Protein AF-0000000085119446 (afdb_homodimer)

pLDDT: mean 95.29, std 12.71, range [22.89, 98.94]

Structure (mmCIF, N/CA/C/O backbone):
data_AF-0000000085119446-model_v1
#
loop_
_entity.id
_entity.type
_entity.pdbx_description
1 polymer 'Ribose 5-phosphate isomerase'
#
loop_
_atom_site.group_PDB
_atom_site.id
_atom_site.type_symbol
_atom_site.label_atom_id
_atom_site.label_alt_id
_atom_site.label_comp_id
_atom_site.label_asym_id
_atom_site.label_entity_id
_atom_site.label_seq_id
_atom_site.pdbx_PDB_ins_code
_atom_site.Cartn_x
_atom_site.Cartn_y
_atom_site.Cartn_z
_atom_site.occupancy
_atom_site.B_iso_or_equiv
_atom_site.auth_seq_id
_atom_site.auth_comp_id
_atom_site.auth_asym_id
_atom_site.auth_atom_id
_atom_site.pdbx_PDB_model_num
ATOM 1 N N . MET A 1 1 ? 12.258 -18.719 -10.141 1 95.31 1 MET A N 1
ATOM 2 C CA . MET A 1 1 ? 11.82 -18.5 -8.766 1 95.31 1 MET A CA 1
ATOM 3 C C . MET A 1 1 ? 10.375 -18.969 -8.578 1 95.31 1 MET A C 1
ATOM 5 O O . MET A 1 1 ? 9.664 -19.219 -9.555 1 95.31 1 MET A O 1
ATOM 9 N N . LYS A 1 2 ? 9.93 -19.188 -7.332 1 98.69 2 LYS A N 1
ATOM 10 C CA . LYS A 1 2 ? 8.555 -19.594 -7.047 1 98.69 2 LYS A CA 1
ATOM 11 C C . LYS A 1 2 ? 7.738 -18.438 -6.48 1 98.69 2 LYS A C 1
ATOM 13 O O . LYS A 1 2 ? 8.211 -17.703 -5.609 1 98.69 2 LYS A O 1
ATOM 18 N N . TYR A 1 3 ? 6.527 -18.297 -7.008 1 98.88 3 TYR A N 1
ATOM 19 C CA . TYR A 1 3 ? 5.574 -17.297 -6.547 1 98.88 3 TYR A CA 1
ATOM 20 C C . TYR A 1 3 ? 4.293 -17.953 -6.047 1 98.88 3 TYR A C 1
ATOM 22 O O . TYR A 1 3 ? 3.871 -18.984 -6.57 1 98.88 3 TYR A O 1
ATOM 30 N N . PHE A 1 4 ? 3.719 -17.406 -5.059 1 98.94 4 PHE A N 1
ATOM 31 C CA . PHE A 1 4 ? 2.346 -17.688 -4.66 1 98.94 4 PHE A CA 1
ATOM 32 C C . PHE A 1 4 ? 1.418 -16.547 -5.062 1 98.94 4 PHE A C 1
ATOM 34 O O . PHE A 1 4 ? 1.711 -15.383 -4.801 1 98.94 4 PHE A O 1
ATOM 41 N N . ILE A 1 5 ? 0.289 -16.891 -5.723 1 98.94 5 ILE A N 1
ATOM 42 C CA . ILE A 1 5 ? -0.593 -15.844 -6.227 1 98.94 5 ILE A CA 1
ATOM 43 C C . ILE A 1 5 ? -1.999 -16.047 -5.664 1 98.94 5 ILE A C 1
ATOM 45 O O . ILE A 1 5 ? -2.463 -17.172 -5.516 1 98.94 5 ILE A O 1
ATOM 49 N N . GLY A 1 6 ? -2.615 -15.016 -5.234 1 98.94 6 GLY A N 1
ATOM 50 C CA . GLY A 1 6 ? -4.004 -14.977 -4.801 1 98.94 6 GLY A CA 1
ATOM 51 C C . GLY A 1 6 ? -4.719 -13.703 -5.215 1 98.94 6 GLY A C 1
ATOM 52 O O . GLY A 1 6 ? -4.082 -12.719 -5.586 1 98.94 6 GLY A O 1
ATOM 53 N N . ALA A 1 7 ? -6.047 -13.75 -5.238 1 98.88 7 ALA A N 1
ATOM 54 C CA . ALA A 1 7 ? -6.898 -12.602 -5.559 1 98.88 7 ALA A CA 1
ATOM 55 C C . ALA A 1 7 ? -8.195 -12.641 -4.758 1 98.88 7 ALA A C 1
ATOM 57 O O . ALA A 1 7 ? -8.43 -13.578 -3.988 1 98.88 7 ALA A O 1
ATOM 58 N N . ASP A 1 8 ? -8.938 -11.586 -4.824 1 98.44 8 ASP A N 1
ATOM 59 C CA . ASP A 1 8 ? -10.367 -11.719 -4.543 1 98.44 8 ASP A CA 1
ATOM 60 C C . ASP A 1 8 ? -11.172 -11.82 -5.836 1 98.44 8 ASP A C 1
ATOM 62 O O . ASP A 1 8 ? -10.602 -11.984 -6.918 1 98.44 8 ASP A O 1
ATOM 66 N N . HIS A 1 9 ? -12.477 -11.773 -5.711 1 98.12 9 HIS A N 1
ATOM 67 C CA . HIS A 1 9 ? -13.344 -11.977 -6.863 1 98.12 9 HIS A CA 1
ATOM 68 C C . HIS A 1 9 ? -13.195 -10.844 -7.871 1 98.12 9 HIS A C 1
ATOM 70 O O . HIS A 1 9 ? -13.492 -11.016 -9.055 1 98.12 9 HIS A O 1
ATOM 76 N N . ALA A 1 10 ? -12.758 -9.719 -7.422 1 97.31 10 ALA A N 1
ATOM 77 C CA . ALA A 1 10 ? -12.641 -8.547 -8.289 1 97.31 10 ALA A CA 1
ATOM 78 C C . ALA A 1 10 ? -11.305 -8.547 -9.031 1 97.31 10 ALA A C 1
ATOM 80 O O . ALA A 1 10 ? -11.047 -7.668 -9.859 1 97.31 10 ALA A O 1
ATOM 81 N N . GLY A 1 11 ? -10.43 -9.5 -8.789 1 98.12 11 GLY A N 1
ATOM 82 C CA . GLY A 1 11 ? -9.117 -9.562 -9.422 1 98.12 11 GLY A CA 1
ATOM 83 C C . GLY A 1 11 ? -8.867 -10.875 -10.141 1 98.12 11 GLY A C 1
ATOM 84 O O . GLY A 1 11 ? -7.723 -11.188 -10.477 1 98.12 11 GLY A O 1
ATOM 85 N N . ILE A 1 12 ? -9.883 -11.68 -10.328 1 97.69 12 ILE A N 1
ATOM 86 C CA . ILE A 1 12 ? -9.719 -13.07 -10.734 1 97.69 12 ILE A CA 1
ATOM 87 C C . ILE A 1 12 ? -9.242 -13.125 -12.188 1 97.69 12 ILE A C 1
ATOM 89 O O . ILE A 1 12 ? -8.469 -14.016 -12.562 1 97.69 12 ILE A O 1
ATOM 93 N N . GLU A 1 13 ? -9.672 -12.273 -13.086 1 97.12 13 GLU A N 1
ATOM 94 C CA . GLU A 1 13 ? -9.281 -12.297 -14.492 1 97.12 13 GLU A CA 1
ATOM 95 C C . GLU A 1 13 ? -7.812 -11.922 -14.656 1 97.12 13 GLU A C 1
ATOM 97 O O . GLU A 1 13 ? -7.066 -12.609 -15.359 1 97.12 13 GLU A O 1
ATOM 102 N N . ILE A 1 14 ? -7.395 -10.922 -13.984 1 98.06 14 ILE A N 1
ATOM 103 C CA . ILE A 1 14 ? -6.012 -10.469 -14.07 1 98.06 14 ILE A CA 1
ATOM 104 C C . ILE A 1 14 ? -5.098 -11.477 -13.383 1 98.06 14 ILE A C 1
ATOM 106 O O . ILE A 1 14 ? -3.949 -11.664 -13.789 1 98.06 14 ILE A O 1
ATOM 110 N N . LYS A 1 15 ? -5.66 -12.133 -12.359 1 98.69 15 LYS A N 1
ATOM 111 C CA . LYS A 1 15 ? -4.871 -13.164 -11.695 1 98.69 15 LYS A CA 1
ATOM 112 C C . LYS A 1 15 ? -4.387 -14.211 -12.695 1 98.69 15 LYS A C 1
ATOM 114 O O . LYS A 1 15 ? -3.211 -14.586 -12.688 1 98.69 15 LYS A O 1
ATOM 119 N N . ALA A 1 16 ? -5.273 -14.672 -13.516 1 98.31 16 ALA A N 1
ATOM 120 C CA . ALA A 1 16 ? -4.922 -15.664 -14.531 1 98.31 16 ALA A CA 1
ATOM 121 C C . ALA A 1 16 ? -3.893 -15.109 -15.508 1 98.31 16 ALA A C 1
ATOM 123 O O . ALA A 1 16 ? -2.928 -15.789 -15.859 1 98.31 16 ALA A O 1
ATOM 124 N N . PHE A 1 17 ? -4.152 -13.922 -15.969 1 98.75 17 PHE A N 1
ATOM 125 C CA . PHE A 1 17 ? -3.266 -13.234 -16.891 1 98.75 17 PHE A CA 1
ATOM 126 C C . PHE A 1 17 ? -1.874 -13.07 -16.297 1 98.75 17 PHE A C 1
ATOM 128 O O . PHE A 1 17 ? -0.871 -13.359 -16.953 1 98.75 17 PHE A O 1
ATOM 135 N N . VAL A 1 18 ? -1.783 -12.656 -15.031 1 98.88 18 VAL A N 1
ATOM 136 C CA . VAL A 1 18 ? -0.521 -12.414 -14.336 1 98.88 18 VAL A CA 1
ATOM 137 C C . VAL A 1 18 ? 0.213 -13.742 -14.125 1 98.88 18 VAL A C 1
ATOM 139 O O . VAL A 1 18 ? 1.43 -13.82 -14.32 1 98.88 18 VAL A O 1
ATOM 142 N N . LYS A 1 19 ? -0.505 -14.781 -13.703 1 98.81 19 LYS A N 1
ATOM 143 C CA . LYS A 1 19 ? 0.09 -16.109 -13.57 1 98.81 19 LYS A CA 1
ATOM 144 C C . LYS A 1 19 ? 0.786 -16.531 -14.859 1 98.81 19 LYS A C 1
ATOM 146 O O . LYS A 1 19 ? 1.934 -16.984 -14.836 1 98.81 19 LYS A O 1
ATOM 151 N N . ASP A 1 20 ? 0.107 -16.344 -15.945 1 98.56 20 ASP A N 1
ATOM 152 C CA . ASP A 1 20 ? 0.651 -16.719 -17.25 1 98.56 20 ASP A CA 1
ATOM 153 C C . ASP A 1 20 ? 1.919 -15.922 -17.562 1 98.56 20 ASP A C 1
ATOM 155 O O . ASP A 1 20 ? 2.887 -16.469 -18.094 1 98.56 20 ASP A O 1
ATOM 159 N N . LEU A 1 21 ? 1.9 -14.656 -17.297 1 98.62 21 LEU A N 1
ATOM 160 C CA . LEU A 1 21 ? 3.049 -13.789 -17.562 1 98.62 21 LEU A CA 1
ATOM 161 C C . LEU A 1 21 ? 4.273 -14.273 -16.797 1 98.62 21 LEU A C 1
ATOM 163 O O . LEU A 1 21 ? 5.379 -14.312 -17.328 1 98.62 21 LEU A O 1
ATOM 167 N N . PHE A 1 22 ? 4.102 -14.594 -15.461 1 98.69 22 PHE A N 1
ATOM 168 C CA . PHE A 1 22 ? 5.223 -15.062 -14.656 1 98.69 22 PHE A CA 1
ATOM 169 C C . PHE A 1 22 ? 5.738 -16.406 -15.164 1 98.69 22 PHE A C 1
ATOM 171 O O . PHE A 1 22 ? 6.949 -16.625 -15.234 1 98.69 22 PHE A O 1
ATOM 178 N N . GLU A 1 23 ? 4.84 -17.281 -15.531 1 98.75 23 GLU A N 1
ATOM 179 C CA . GLU A 1 23 ? 5.234 -18.594 -16.031 1 98.75 23 GLU A CA 1
ATOM 180 C C . GLU A 1 23 ? 5.969 -18.469 -17.375 1 98.75 23 GLU A C 1
ATOM 182 O O . GLU A 1 23 ? 6.938 -19.188 -17.625 1 98.75 23 GLU A O 1
ATOM 187 N N . GLN A 1 24 ? 5.551 -17.594 -18.203 1 98.25 24 GLN A N 1
ATOM 188 C CA . GLN A 1 24 ? 6.223 -17.328 -19.484 1 98.25 24 GLN A CA 1
ATOM 189 C C . GLN A 1 24 ? 7.645 -16.828 -19.25 1 98.25 24 GLN A C 1
ATOM 191 O O . GLN A 1 24 ? 8.508 -16.984 -20.125 1 98.25 24 GLN A O 1
ATOM 196 N N . ARG A 1 25 ? 7.848 -16.25 -18.156 1 97.62 25 ARG A N 1
ATOM 197 C CA . ARG A 1 25 ? 9.156 -15.688 -17.828 1 97.62 25 ARG A CA 1
ATOM 198 C C . ARG A 1 25 ? 10.023 -16.719 -17.109 1 97.62 25 ARG A C 1
ATOM 200 O O . ARG A 1 25 ? 11.102 -16.375 -16.625 1 97.62 25 ARG A O 1
ATOM 207 N N . GLY A 1 26 ? 9.492 -17.922 -16.922 1 98.25 26 GLY A N 1
ATOM 208 C CA . GLY A 1 26 ? 10.289 -19.016 -16.422 1 98.25 26 GLY A CA 1
ATOM 209 C C . GLY A 1 26 ? 10.102 -19.266 -14.93 1 98.25 26 GLY A C 1
ATOM 210 O O . GLY A 1 26 ? 10.867 -20.016 -14.32 1 98.25 26 GLY A O 1
ATOM 211 N N . HIS A 1 27 ? 9.094 -18.641 -14.32 1 98.75 27 HIS A N 1
ATOM 212 C CA . HIS A 1 27 ? 8.836 -18.812 -12.891 1 98.75 27 HIS A CA 1
ATOM 213 C C . HIS A 1 27 ? 7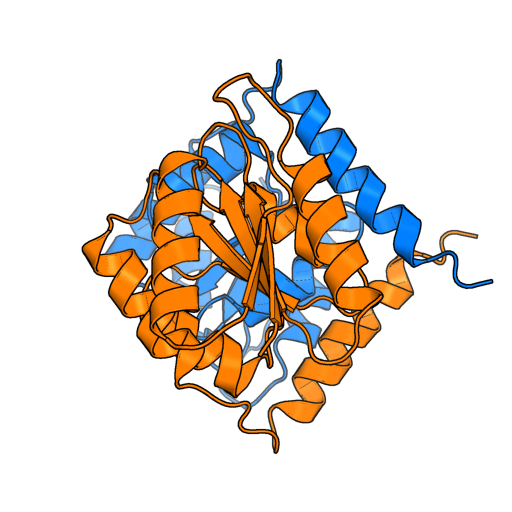.777 -19.891 -12.656 1 98.75 27 HIS A C 1
ATOM 215 O O . HIS A 1 27 ? 7.035 -20.25 -13.57 1 98.75 27 HIS A O 1
ATOM 221 N N . GLN A 1 28 ? 7.832 -20.469 -11.453 1 98.81 28 GLN A N 1
ATOM 222 C CA . GLN A 1 28 ? 6.742 -21.297 -10.961 1 98.81 28 GLN A CA 1
ATOM 223 C C . GLN A 1 28 ? 5.734 -20.484 -10.164 1 98.81 28 GLN A C 1
ATOM 225 O O . GLN A 1 28 ? 6.117 -19.656 -9.336 1 98.81 28 GLN A O 1
ATOM 230 N N . VAL A 1 29 ? 4.445 -20.719 -10.477 1 98.88 29 VAL A N 1
ATOM 231 C CA . VAL A 1 29 ? 3.418 -19.969 -9.766 1 98.88 29 VAL A CA 1
ATOM 232 C C . VAL A 1 29 ? 2.381 -20.938 -9.188 1 98.88 29 VAL A C 1
ATOM 234 O O . VAL A 1 29 ? 1.797 -21.734 -9.922 1 98.88 29 VAL A O 1
ATOM 237 N N . GLU A 1 30 ? 2.234 -20.953 -7.922 1 98.94 30 GLU A N 1
ATOM 238 C CA . GLU A 1 30 ? 1.127 -21.656 -7.273 1 98.94 30 GLU A CA 1
ATOM 239 C C . GLU A 1 30 ? -0.05 -20.719 -7.027 1 98.94 30 GLU A C 1
ATOM 241 O O . GLU A 1 30 ? 0.08 -19.719 -6.309 1 98.94 30 GLU A O 1
ATOM 246 N N . ASP A 1 31 ? -1.133 -21.047 -7.66 1 98.88 31 ASP A N 1
ATOM 247 C CA . ASP A 1 31 ? -2.357 -20.25 -7.551 1 98.88 31 ASP A CA 1
ATOM 248 C C . ASP A 1 31 ? -3.18 -20.688 -6.336 1 98.88 31 ASP A C 1
ATOM 250 O O . ASP A 1 31 ? -3.633 -21.828 -6.262 1 98.88 31 ASP A O 1
ATOM 254 N N . LEU A 1 32 ? -3.432 -19.766 -5.391 1 98.88 32 LEU A N 1
ATOM 255 C CA . LEU A 1 32 ? -4.09 -20.094 -4.133 1 98.88 32 LEU A CA 1
ATOM 256 C C . LEU A 1 32 ? -5.559 -19.688 -4.16 1 98.88 32 LEU A C 1
ATOM 258 O O . LEU A 1 32 ? -6.246 -19.75 -3.141 1 98.88 32 LEU A O 1
ATOM 262 N N . GLY A 1 33 ? -5.996 -19.203 -5.23 1 98.5 33 GLY A N 1
ATOM 263 C CA . GLY A 1 33 ? -7.41 -18.938 -5.43 1 98.5 33 GLY A CA 1
ATOM 264 C C . GLY A 1 33 ? -7.766 -17.469 -5.215 1 98.5 33 GLY A C 1
ATOM 265 O O . GLY A 1 33 ? -6.883 -16.625 -5.055 1 98.5 33 GLY A O 1
ATOM 266 N N . PRO A 1 34 ? -9.07 -17.188 -5.379 1 98.44 34 PRO A N 1
ATOM 267 C CA . PRO A 1 34 ? -10.172 -18.109 -5.621 1 98.44 34 PRO A CA 1
ATOM 268 C C . PRO A 1 34 ? -10.219 -18.609 -7.062 1 98.44 34 PRO A C 1
ATOM 270 O O . PRO A 1 34 ? -9.453 -18.141 -7.906 1 98.44 34 PRO A O 1
ATOM 273 N N . PHE A 1 35 ? -11.18 -19.641 -7.348 1 98 35 PHE A N 1
ATOM 274 C CA . PHE A 1 35 ? -11.18 -20.297 -8.656 1 98 35 PHE A CA 1
ATOM 275 C C . PHE A 1 35 ? -12.508 -20.062 -9.375 1 98 35 PHE A C 1
ATOM 277 O O . PHE A 1 35 ? -12.766 -20.688 -10.406 1 98 35 PHE A O 1
ATOM 284 N N . ASN A 1 36 ? -13.383 -19.25 -8.797 1 97.25 36 ASN A N 1
ATOM 285 C CA . ASN A 1 36 ? -14.594 -18.766 -9.43 1 97.25 36 ASN A CA 1
ATOM 286 C C . ASN A 1 36 ? -14.906 -17.328 -9.016 1 97.25 36 ASN A C 1
ATOM 288 O O . ASN A 1 36 ? -14.172 -16.734 -8.227 1 97.25 36 ASN A O 1
ATOM 292 N N . LYS A 1 37 ? -15.93 -16.75 -9.539 1 96.25 37 LYS A N 1
ATOM 293 C CA . LYS A 1 37 ? -16.172 -15.32 -9.406 1 96.25 37 LYS A CA 1
ATOM 294 C C . LYS A 1 37 ? -17.094 -15.023 -8.227 1 96.25 37 LYS A C 1
ATOM 296 O O . LYS A 1 37 ? -17.594 -13.906 -8.078 1 96.25 37 LYS A O 1
ATOM 301 N N . ASP A 1 38 ? -17.312 -16 -7.324 1 97.88 38 ASP A N 1
ATOM 302 C CA . ASP A 1 38 ? -18.125 -15.758 -6.141 1 97.88 38 ASP A CA 1
ATOM 303 C C . ASP A 1 38 ? -17.453 -14.766 -5.199 1 97.88 38 ASP A C 1
ATOM 305 O O . ASP A 1 38 ? -16.219 -14.719 -5.109 1 97.88 38 ASP A O 1
ATOM 309 N N . ARG A 1 39 ? -18.281 -14.078 -4.543 1 97.25 39 ARG A N 1
ATOM 310 C CA . ARG A 1 39 ? -17.781 -13.062 -3.617 1 97.25 39 ARG A CA 1
ATOM 311 C C . ARG A 1 39 ? -16.922 -13.695 -2.531 1 97.25 39 ARG A C 1
ATOM 313 O O . ARG A 1 39 ? -17.297 -14.711 -1.938 1 97.25 39 ARG A O 1
ATOM 320 N N . VAL A 1 40 ? -15.766 -13.148 -2.299 1 98.25 40 VAL A N 1
ATOM 321 C CA . VAL A 1 40 ? -14.867 -13.547 -1.221 1 98.25 40 VAL A CA 1
ATOM 322 C C . VAL A 1 40 ? -14.266 -12.305 -0.566 1 98.25 40 VAL A C 1
ATOM 324 O O . VAL A 1 40 ? -14.383 -11.195 -1.097 1 98.25 40 VAL A O 1
ATOM 327 N N . ASP A 1 41 ? -13.711 -12.508 0.582 1 98.19 41 ASP A N 1
ATOM 328 C CA . ASP A 1 41 ? -13.047 -11.422 1.282 1 98.19 41 ASP A CA 1
ATOM 329 C C . ASP A 1 41 ? -11.547 -11.422 1.003 1 98.19 41 ASP A C 1
ATOM 331 O O . ASP A 1 41 ? -10.859 -12.406 1.298 1 98.19 41 ASP A O 1
ATOM 335 N N . TYR A 1 42 ? -10.969 -10.312 0.489 1 98.56 42 TYR A N 1
ATOM 336 C CA . TYR A 1 42 ? -9.578 -10.25 0.056 1 98.56 42 TYR A CA 1
ATOM 337 C C . TYR A 1 42 ? -8.633 -10.531 1.218 1 98.56 42 TYR A C 1
ATOM 339 O O . TYR A 1 42 ? -7.559 -11.102 1.027 1 98.56 42 TYR A O 1
ATOM 347 N N . PRO A 1 43 ? -8.945 -10.18 2.52 1 98.69 43 PRO A N 1
ATOM 348 C CA . PRO A 1 43 ? -7.961 -10.438 3.574 1 98.69 43 PRO A CA 1
ATOM 349 C C . PRO A 1 43 ? -7.656 -11.922 3.744 1 98.69 43 PRO A C 1
ATOM 351 O O . PRO A 1 43 ? -6.543 -12.289 4.129 1 98.69 43 PRO A O 1
ATOM 354 N N . ASP A 1 44 ? -8.633 -12.812 3.439 1 98.5 44 ASP A N 1
ATOM 355 C CA . ASP A 1 44 ? -8.422 -14.25 3.559 1 98.5 44 ASP A CA 1
ATOM 356 C C . ASP A 1 44 ? -7.367 -14.742 2.57 1 98.5 44 ASP A C 1
ATOM 358 O O . ASP A 1 44 ? -6.547 -15.594 2.902 1 98.5 44 ASP A O 1
ATOM 362 N N . TYR A 1 45 ? -7.379 -14.18 1.444 1 98.81 45 TYR A N 1
ATOM 363 C CA . TYR A 1 45 ? -6.438 -14.594 0.413 1 98.81 45 TYR A CA 1
ATOM 364 C C . TYR A 1 45 ? -5.09 -13.914 0.596 1 98.81 45 TYR A C 1
ATOM 366 O O . TYR A 1 45 ? -4.043 -14.492 0.288 1 98.81 45 TYR A O 1
ATOM 374 N N . ALA A 1 46 ? -5.117 -12.656 1.046 1 98.88 46 ALA A N 1
ATOM 375 C CA . ALA A 1 46 ? -3.857 -12.047 1.467 1 98.88 46 ALA A CA 1
ATOM 376 C C . ALA A 1 46 ? -3.152 -12.914 2.508 1 98.88 46 ALA A C 1
ATOM 378 O O . ALA A 1 46 ? -1.946 -13.148 2.41 1 98.88 46 ALA A O 1
ATOM 379 N N . SER A 1 47 ? -3.916 -13.383 3.477 1 98.56 47 SER A N 1
ATOM 380 C CA . SER A 1 47 ? -3.379 -14.234 4.535 1 98.56 47 SER A CA 1
ATOM 381 C C . SER A 1 47 ? -2.791 -15.523 3.963 1 98.56 47 SER A C 1
ATOM 383 O O . SER A 1 47 ? -1.688 -15.922 4.336 1 98.56 47 SER A O 1
ATOM 385 N N . LYS A 1 48 ? -3.523 -16.156 3.064 1 98.69 48 LYS A N 1
ATOM 386 C CA . LYS A 1 48 ? -3.068 -17.406 2.445 1 98.69 48 LYS A CA 1
ATOM 387 C C . LYS A 1 48 ? -1.722 -17.203 1.755 1 98.69 48 LYS A C 1
ATOM 389 O O . LYS A 1 48 ? -0.785 -17.969 1.981 1 98.69 48 LYS A O 1
ATOM 394 N N . VAL A 1 49 ? -1.601 -16.188 0.964 1 98.88 49 VAL A N 1
ATOM 395 C CA . VAL A 1 49 ? -0.397 -15.945 0.177 1 98.88 49 VAL A CA 1
ATOM 396 C C . VAL A 1 49 ? 0.76 -15.578 1.103 1 98.88 49 VAL A C 1
ATOM 398 O O . VAL A 1 49 ? 1.864 -16.109 0.968 1 98.88 49 VAL A O 1
ATOM 401 N N . CYS A 1 50 ? 0.526 -14.672 2.049 1 98.62 50 CYS A N 1
ATOM 402 C CA . CYS A 1 50 ? 1.582 -14.195 2.938 1 98.62 50 CYS A CA 1
ATOM 403 C C . CYS A 1 50 ? 2.121 -15.336 3.797 1 98.62 50 CYS A C 1
ATOM 405 O O . CYS A 1 50 ? 3.33 -15.445 4.004 1 98.62 50 CYS A O 1
ATOM 407 N N . LYS A 1 51 ? 1.251 -16.172 4.305 1 98.44 51 LYS A N 1
ATOM 408 C CA . LYS A 1 51 ? 1.688 -17.312 5.098 1 98.44 51 LYS A CA 1
ATOM 409 C C . LYS A 1 51 ? 2.578 -18.25 4.277 1 98.44 51 LYS A C 1
ATOM 411 O O . LYS A 1 51 ? 3.611 -18.703 4.766 1 98.44 51 LYS A O 1
ATOM 416 N N . LYS A 1 52 ? 2.166 -18.516 3.041 1 98.75 52 LYS A N 1
ATOM 417 C CA . LYS A 1 52 ? 2.967 -19.375 2.172 1 98.75 52 LYS A CA 1
ATOM 418 C C . LYS A 1 52 ? 4.336 -18.766 1.903 1 98.75 52 LYS A C 1
ATOM 420 O O . LYS A 1 52 ? 5.352 -19.469 1.924 1 98.75 52 LYS A O 1
ATOM 425 N N . VAL A 1 53 ? 4.406 -17.516 1.616 1 98.62 53 VAL A N 1
ATOM 426 C CA . VAL A 1 53 ? 5.664 -16.812 1.352 1 98.62 53 VAL A CA 1
ATOM 427 C C . VAL A 1 53 ? 6.582 -16.938 2.566 1 98.62 53 VAL A C 1
ATOM 429 O O . VAL A 1 53 ? 7.77 -17.219 2.43 1 98.62 53 VAL A O 1
ATOM 432 N N . LEU A 1 54 ? 6.016 -16.688 3.766 1 97.69 54 LEU A N 1
ATOM 433 C CA . LEU A 1 54 ? 6.793 -16.688 5 1 97.69 54 LEU A CA 1
ATOM 434 C C . LEU A 1 54 ? 7.281 -18.094 5.336 1 97.69 54 LEU A C 1
ATOM 436 O O . LEU A 1 54 ? 8.359 -18.266 5.91 1 97.69 54 LEU A O 1
ATOM 440 N N . GLU A 1 55 ? 6.516 -19.125 4.965 1 98 55 GLU A N 1
ATOM 441 C CA . GLU A 1 55 ? 6.836 -20.516 5.273 1 98 55 GLU A CA 1
ATOM 442 C C . GLU A 1 55 ? 7.836 -21.078 4.273 1 98 55 GLU A C 1
ATOM 444 O O . GLU A 1 55 ? 8.43 -22.125 4.516 1 98 55 GLU A O 1
ATOM 449 N N . ASN A 1 56 ? 7.988 -20.422 3.125 1 98.31 56 ASN A N 1
ATOM 450 C CA . ASN A 1 56 ? 8.867 -20.891 2.059 1 98.31 56 ASN A CA 1
ATOM 451 C C . ASN A 1 56 ? 9.906 -19.828 1.685 1 98.31 56 ASN A C 1
ATOM 453 O O . ASN A 1 56 ? 9.672 -19.016 0.801 1 98.31 56 ASN A O 1
ATOM 457 N N . GLU A 1 57 ? 11.039 -19.938 2.297 1 96.31 57 GLU A N 1
ATOM 458 C CA . GLU A 1 57 ? 12.109 -18.969 2.1 1 96.31 57 GLU A CA 1
ATOM 459 C C . GLU A 1 57 ? 12.484 -18.844 0.625 1 96.31 57 GLU A C 1
ATOM 461 O O . GLU A 1 57 ? 12.57 -19.859 -0.08 1 96.31 57 GLU A O 1
ATOM 466 N N . GLY A 1 58 ? 12.688 -17.641 0.179 1 96.62 58 GLY A N 1
ATOM 467 C CA . GLY A 1 58 ? 13.141 -17.391 -1.181 1 96.62 58 GLY A CA 1
ATOM 468 C C . GLY A 1 58 ? 12.008 -17.281 -2.18 1 96.62 58 GLY A C 1
ATOM 469 O O . GLY A 1 58 ? 12.242 -17.094 -3.375 1 96.62 58 GLY A O 1
ATOM 470 N N . THR A 1 59 ? 10.789 -17.453 -1.716 1 98.69 59 THR A N 1
ATOM 471 C CA . THR A 1 59 ? 9.633 -17.297 -2.592 1 98.69 59 THR A CA 1
ATOM 472 C C . THR A 1 59 ? 9.039 -15.898 -2.469 1 98.69 59 THR A C 1
ATOM 474 O O . THR A 1 59 ? 9.43 -15.125 -1.591 1 98.69 59 THR A O 1
ATOM 477 N N . MET A 1 60 ? 8.141 -15.516 -3.395 1 98.81 60 MET A N 1
ATOM 478 C CA . MET A 1 60 ? 7.484 -14.211 -3.396 1 98.81 60 MET A CA 1
ATOM 479 C C . MET A 1 60 ? 5.984 -14.359 -3.621 1 98.81 60 MET A C 1
ATOM 481 O O . MET A 1 60 ? 5.504 -15.438 -3.963 1 98.81 60 MET A O 1
ATOM 485 N N . GLY A 1 61 ? 5.309 -13.328 -3.391 1 98.94 61 GLY A N 1
ATOM 486 C CA . GLY A 1 61 ? 3.857 -13.367 -3.484 1 98.94 61 GLY A CA 1
ATOM 487 C C . GLY A 1 61 ? 3.291 -12.359 -4.461 1 98.94 61 GLY A C 1
ATOM 488 O O . GLY A 1 61 ? 3.926 -11.336 -4.746 1 98.94 61 GLY A O 1
ATOM 489 N N . ILE A 1 62 ? 2.137 -12.633 -5.031 1 98.94 62 ILE A N 1
ATOM 490 C CA . ILE A 1 62 ? 1.356 -11.758 -5.906 1 98.94 62 ILE A CA 1
ATOM 491 C C . ILE A 1 62 ? -0.088 -11.695 -5.414 1 98.94 62 ILE A C 1
ATOM 493 O O . ILE A 1 62 ? -0.751 -12.727 -5.281 1 98.94 62 ILE A O 1
ATOM 497 N N . LEU A 1 63 ? -0.542 -10.547 -5.148 1 98.94 63 LEU A N 1
ATOM 498 C CA . LEU A 1 63 ? -1.896 -10.344 -4.645 1 98.94 63 LEU A CA 1
ATOM 499 C C . LEU A 1 63 ? -2.666 -9.367 -5.523 1 98.94 63 LEU A C 1
ATOM 501 O O . LEU A 1 63 ? -2.143 -8.312 -5.891 1 98.94 63 LEU A O 1
ATOM 505 N N . ILE A 1 64 ? -3.91 -9.711 -5.855 1 98.88 64 ILE A N 1
ATOM 506 C CA . ILE A 1 64 ? -4.691 -8.898 -6.781 1 98.88 64 ILE A CA 1
ATOM 507 C C . ILE A 1 64 ? -6.102 -8.703 -6.234 1 98.88 64 ILE A C 1
ATOM 509 O O . ILE A 1 64 ? -6.727 -9.648 -5.758 1 98.88 64 ILE A O 1
ATOM 513 N N . CYS A 1 65 ? -6.578 -7.574 -6.246 1 98.62 65 CYS A N 1
ATOM 514 C CA . CYS A 1 65 ? -7.984 -7.27 -6.008 1 98.62 65 CYS A CA 1
ATOM 515 C C . CYS A 1 65 ? -8.461 -6.141 -6.922 1 98.62 65 CYS A C 1
ATOM 517 O O . CYS A 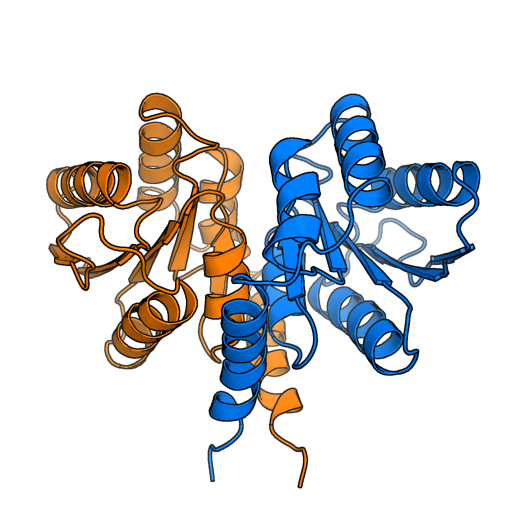1 65 ? -7.887 -5.926 -7.992 1 98.62 65 CYS A O 1
ATOM 519 N N . GLY A 1 66 ? -9.594 -5.531 -6.703 1 98 66 GLY A N 1
ATOM 520 C CA . GLY A 1 66 ? -10.109 -4.496 -7.582 1 98 66 GLY A CA 1
ATOM 521 C C . GLY A 1 66 ? -9.164 -3.316 -7.73 1 98 66 GLY A C 1
ATOM 522 O O . GLY A 1 66 ? -8.805 -2.943 -8.852 1 98 66 GLY A O 1
ATOM 523 N N . SER A 1 67 ? -8.703 -2.768 -6.613 1 98.38 67 SER A N 1
ATOM 524 C CA . SER A 1 67 ? -7.824 -1.602 -6.633 1 98.38 67 SER A CA 1
ATOM 525 C C . SER A 1 67 ? -6.414 -1.963 -6.188 1 98.38 67 SER A C 1
ATOM 527 O O . SER A 1 67 ? -5.473 -1.19 -6.395 1 98.38 67 SER A O 1
ATOM 529 N N . GLY A 1 68 ? -6.227 -3.051 -5.574 1 98.69 68 GLY A N 1
ATOM 530 C CA . GLY A 1 68 ? -4.961 -3.438 -4.965 1 98.69 68 GLY A CA 1
ATOM 531 C C . GLY A 1 68 ? -4.781 -2.883 -3.564 1 98.69 68 GLY A C 1
ATOM 532 O O . GLY A 1 68 ? -3.902 -3.328 -2.824 1 98.69 68 GLY A O 1
ATOM 533 N N . LEU A 1 69 ? -5.621 -1.937 -3.152 1 98.88 69 LEU A N 1
ATOM 534 C CA . LEU A 1 69 ? -5.496 -1.248 -1.872 1 98.88 69 LEU A CA 1
ATOM 535 C C . LEU A 1 69 ? -5.688 -2.219 -0.712 1 98.88 69 LEU A C 1
ATOM 537 O O . LEU A 1 69 ? -4.832 -2.312 0.173 1 98.88 69 LEU A O 1
ATOM 541 N N . GLY A 1 70 ? -6.828 -2.959 -0.753 1 98.75 70 GLY A N 1
ATOM 542 C CA . GLY A 1 70 ? -7.129 -3.885 0.328 1 98.75 70 GLY A CA 1
ATOM 543 C C . GLY A 1 70 ? -6.062 -4.949 0.514 1 98.75 70 GLY A C 1
ATOM 544 O O . GLY A 1 70 ? -5.66 -5.238 1.642 1 98.75 70 GLY A O 1
ATOM 545 N N . MET A 1 71 ? -5.598 -5.488 -0.561 1 98.88 71 MET A N 1
ATOM 546 C CA . MET A 1 71 ? -4.555 -6.512 -0.521 1 98.88 71 MET A CA 1
ATOM 547 C C . MET A 1 71 ? -3.273 -5.957 0.094 1 98.88 71 MET A C 1
ATOM 549 O O . MET A 1 71 ? -2.645 -6.613 0.926 1 98.88 71 MET A O 1
ATOM 553 N N . SER A 1 72 ? -2.887 -4.789 -0.333 1 98.94 72 SER A N 1
ATOM 554 C CA . SER A 1 72 ? -1.68 -4.148 0.176 1 98.94 72 SER A CA 1
ATOM 555 C C . SER A 1 72 ? -1.779 -3.895 1.677 1 98.94 72 SER A C 1
ATOM 557 O O . SER A 1 72 ? -0.844 -4.188 2.424 1 98.94 72 SER A O 1
ATOM 559 N N . MET A 1 73 ? -2.893 -3.369 2.162 1 98.75 73 MET A N 1
ATOM 560 C CA . MET A 1 73 ? -3.098 -3.109 3.584 1 98.75 73 MET A CA 1
ATOM 561 C C . MET A 1 73 ? -3.039 -4.402 4.387 1 98.75 73 MET A C 1
ATOM 563 O O . MET A 1 73 ? -2.338 -4.48 5.398 1 98.75 73 MET A O 1
ATOM 567 N N . ALA A 1 74 ? -3.752 -5.414 3.91 1 98.69 74 ALA A N 1
ATOM 568 C CA . ALA A 1 74 ? -3.832 -6.691 4.617 1 98.69 74 ALA A CA 1
ATOM 569 C C . ALA A 1 74 ? -2.469 -7.371 4.672 1 98.69 74 ALA A C 1
ATOM 571 O O . ALA A 1 74 ? -2.045 -7.84 5.734 1 98.69 74 ALA A O 1
ATOM 572 N N . ALA A 1 75 ? -1.806 -7.402 3.562 1 98.75 75 ALA A N 1
ATOM 573 C CA . ALA A 1 75 ? -0.538 -8.117 3.465 1 98.75 75 ALA A CA 1
ATOM 574 C C . ALA A 1 75 ? 0.52 -7.492 4.367 1 98.75 75 ALA A C 1
ATOM 576 O O . ALA A 1 75 ? 1.312 -8.195 4.992 1 98.75 75 ALA A O 1
ATOM 577 N N . ASN A 1 76 ? 0.545 -6.203 4.469 1 98.44 76 ASN A N 1
ATOM 578 C CA . ASN A 1 76 ? 1.604 -5.527 5.211 1 98.44 76 ASN A CA 1
ATOM 579 C C . ASN A 1 76 ? 1.38 -5.617 6.715 1 98.44 76 ASN A C 1
ATOM 581 O O . ASN A 1 76 ? 2.221 -5.18 7.5 1 98.44 76 ASN A O 1
ATOM 585 N N . LYS A 1 77 ? 0.309 -6.223 7.129 1 97.75 77 LYS A N 1
ATOM 586 C CA . LYS A 1 77 ? 0.123 -6.504 8.547 1 97.75 77 LYS A CA 1
ATOM 587 C C . LYS A 1 77 ? 1.028 -7.645 9.008 1 97.75 77 LYS A C 1
ATOM 589 O O . LYS A 1 77 ? 1.277 -7.809 10.203 1 97.75 77 LYS A O 1
ATOM 594 N N . PHE A 1 78 ? 1.49 -8.469 8.109 1 96.69 78 PHE A N 1
ATOM 595 C CA . PHE A 1 78 ? 2.297 -9.641 8.438 1 96.69 78 PHE A CA 1
ATOM 596 C C . PHE A 1 78 ? 3.758 -9.258 8.625 1 96.69 78 PHE A C 1
ATOM 598 O O . PHE A 1 78 ? 4.363 -8.641 7.742 1 96.69 78 PHE A O 1
ATOM 605 N N . ASP A 1 79 ? 4.285 -9.664 9.734 1 94.31 79 ASP A N 1
ATOM 606 C CA . ASP A 1 79 ? 5.719 -9.492 9.945 1 94.31 79 ASP A CA 1
ATOM 607 C C . ASP A 1 79 ? 6.52 -10.227 8.875 1 94.31 79 ASP A C 1
ATOM 609 O O . ASP A 1 79 ? 6.207 -11.367 8.531 1 94.31 79 ASP A O 1
ATOM 613 N N . GLY A 1 80 ? 7.516 -9.562 8.359 1 95 80 GLY A N 1
ATOM 614 C CA . GLY A 1 80 ? 8.367 -10.18 7.359 1 95 80 GLY A CA 1
ATOM 615 C C . GLY A 1 80 ? 7.891 -9.945 5.938 1 95 80 GLY A C 1
ATOM 616 O O . GLY A 1 80 ? 8.602 -10.242 4.977 1 95 80 GLY A O 1
ATOM 617 N N . ILE A 1 81 ? 6.68 -9.438 5.848 1 98 81 ILE A N 1
ATOM 618 C CA . ILE A 1 81 ? 6.129 -9.141 4.527 1 98 81 ILE A CA 1
ATOM 619 C C . ILE A 1 81 ? 6.34 -7.664 4.203 1 98 81 ILE A C 1
ATOM 621 O O . ILE A 1 81 ? 6.152 -6.797 5.059 1 98 81 ILE A O 1
ATOM 625 N N . ARG A 1 82 ? 6.777 -7.355 3.09 1 98.69 82 ARG A N 1
ATOM 626 C CA . ARG A 1 82 ? 6.805 -6.043 2.451 1 98.69 82 ARG A CA 1
ATOM 627 C C . ARG A 1 82 ? 6.055 -6.062 1.124 1 98.69 82 ARG A C 1
ATOM 629 O O . ARG A 1 82 ? 6.605 -6.465 0.098 1 98.69 82 ARG A O 1
ATOM 636 N N . ALA A 1 83 ? 4.816 -5.633 1.169 1 98.94 83 ALA A N 1
ATOM 637 C CA . ALA A 1 83 ? 3.91 -5.711 0.025 1 98.94 83 ALA A CA 1
ATOM 638 C C . ALA A 1 83 ? 3.775 -4.352 -0.66 1 98.94 83 ALA A C 1
ATOM 640 O O . ALA A 1 83 ? 3.379 -3.369 -0.031 1 98.94 83 ALA A O 1
ATOM 641 N N . ALA A 1 84 ? 4.094 -4.301 -1.918 1 98.94 84 ALA A N 1
ATOM 642 C CA . ALA A 1 84 ? 4.086 -3.059 -2.684 1 98.94 84 ALA A CA 1
ATOM 643 C C . ALA A 1 84 ? 2.889 -3.004 -3.629 1 98.94 84 ALA A C 1
ATOM 645 O O . ALA A 1 84 ? 2.725 -3.875 -4.484 1 98.94 84 ALA A O 1
ATOM 646 N N . LEU A 1 85 ? 2.064 -2.029 -3.449 1 98.94 85 LEU A N 1
ATOM 647 C CA . LEU A 1 85 ? 1.067 -1.743 -4.477 1 98.94 85 LEU A CA 1
ATOM 648 C C . LEU A 1 85 ? 1.697 -1.018 -5.66 1 98.94 85 LEU A C 1
ATOM 650 O O . LEU A 1 85 ? 2.135 0.128 -5.531 1 98.94 85 LEU A O 1
ATOM 654 N N . CYS A 1 86 ? 1.766 -1.67 -6.805 1 98.81 86 CYS A N 1
ATOM 655 C CA . CYS A 1 86 ? 2.428 -1.116 -7.98 1 98.81 86 CYS A CA 1
ATOM 656 C C . CYS A 1 86 ? 1.41 -0.713 -9.039 1 98.81 86 CYS A C 1
ATOM 658 O O . CYS A 1 86 ? 0.554 -1.514 -9.422 1 98.81 86 CYS A O 1
ATOM 660 N N . HIS A 1 87 ? 1.601 0.513 -9.492 1 97.94 87 HIS A N 1
ATOM 661 C CA . HIS A 1 87 ? 0.649 1.022 -10.469 1 97.94 87 HIS A CA 1
ATOM 662 C C . HIS A 1 87 ? 1.354 1.432 -11.758 1 97.94 87 HIS A C 1
ATOM 664 O O . HIS A 1 87 ? 0.703 1.837 -12.727 1 97.94 87 HIS A O 1
ATOM 670 N N . ASN A 1 88 ? 2.611 1.401 -11.82 1 97.81 88 ASN A N 1
ATOM 671 C CA . ASN A 1 88 ? 3.412 1.624 -13.016 1 97.81 88 ASN A CA 1
ATOM 672 C C . ASN A 1 88 ? 4.777 0.95 -12.914 1 97.81 88 ASN A C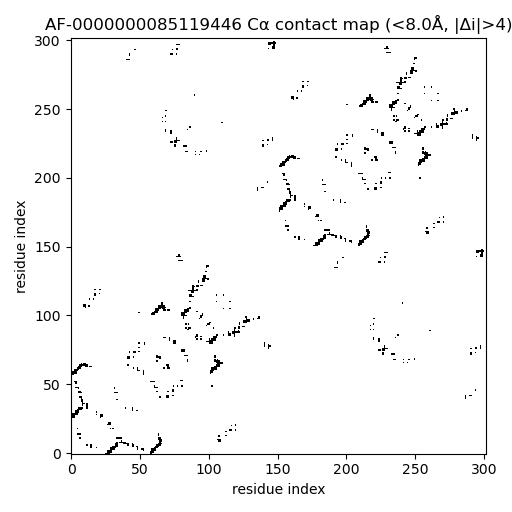 1
ATOM 674 O O . ASN A 1 88 ? 5.09 0.327 -11.898 1 97.81 88 ASN A O 1
ATOM 678 N N . GLU A 1 89 ? 5.578 1.057 -13.984 1 98.19 89 GLU A N 1
ATOM 679 C CA . GLU A 1 89 ? 6.883 0.401 -14.039 1 98.19 89 GLU A CA 1
ATOM 680 C C . GLU A 1 89 ? 7.824 0.963 -12.977 1 98.19 89 GLU A C 1
ATOM 682 O O . GLU A 1 89 ? 8.609 0.223 -12.383 1 98.19 89 GLU A O 1
ATOM 687 N N . TYR A 1 90 ? 7.754 2.213 -12.812 1 98.44 90 TYR A N 1
ATOM 688 C CA . TYR A 1 90 ? 8.609 2.869 -11.828 1 98.44 90 TYR A CA 1
ATOM 689 C C . TYR A 1 90 ? 8.367 2.311 -10.438 1 98.44 90 TYR A C 1
ATOM 691 O O . TYR A 1 90 ? 9.312 1.959 -9.727 1 98.44 90 TYR A O 1
ATOM 699 N N . SER A 1 91 ? 7.113 2.256 -10.039 1 98.44 91 SER A N 1
ATOM 700 C CA . SER A 1 91 ? 6.789 1.742 -8.711 1 98.44 91 SER A CA 1
ATOM 701 C C . SER A 1 91 ? 7.27 0.304 -8.547 1 98.44 91 SER A C 1
ATOM 703 O O . SER A 1 91 ? 7.781 -0.063 -7.484 1 98.44 91 SER A O 1
ATOM 705 N N . ALA A 1 92 ? 7.098 -0.514 -9.562 1 98.81 92 ALA A N 1
ATOM 706 C CA . ALA A 1 92 ? 7.52 -1.91 -9.484 1 98.81 92 ALA A CA 1
ATOM 707 C C . ALA A 1 92 ? 9.031 -2.016 -9.312 1 98.81 92 ALA A C 1
ATOM 709 O O . ALA A 1 92 ? 9.516 -2.781 -8.477 1 98.81 92 ALA A O 1
ATOM 710 N N . ARG A 1 93 ? 9.742 -1.219 -10.125 1 98.81 93 ARG A N 1
ATOM 711 C CA . ARG A 1 93 ? 11.195 -1.22 -10.055 1 98.81 93 ARG A CA 1
ATOM 712 C C . ARG A 1 93 ? 11.68 -0.767 -8.68 1 98.81 93 ARG A C 1
ATOM 714 O O . ARG A 1 93 ? 12.539 -1.41 -8.07 1 98.81 93 ARG A O 1
ATOM 721 N N . MET A 1 94 ? 11.125 0.247 -8.172 1 98.69 94 MET A N 1
ATOM 722 C CA . MET A 1 94 ? 11.562 0.807 -6.898 1 98.69 94 MET A CA 1
ATOM 723 C C . MET A 1 94 ? 11.188 -0.114 -5.742 1 98.69 94 MET A C 1
ATOM 725 O O . MET A 1 94 ? 11.93 -0.225 -4.766 1 98.69 94 MET A O 1
ATOM 729 N N . ALA A 1 95 ? 10.023 -0.741 -5.844 1 98.88 95 ALA A N 1
ATOM 730 C CA . ALA A 1 95 ? 9.602 -1.688 -4.816 1 98.88 95 ALA A CA 1
ATOM 731 C C . ALA A 1 95 ? 10.664 -2.758 -4.582 1 98.88 95 ALA A C 1
ATOM 733 O O . ALA A 1 95 ? 10.953 -3.111 -3.439 1 98.88 95 ALA A O 1
ATOM 734 N N . ARG A 1 96 ? 11.211 -3.195 -5.629 1 98.75 96 ARG A N 1
ATOM 735 C CA . ARG A 1 96 ? 12.266 -4.199 -5.523 1 98.75 96 ARG A CA 1
ATOM 736 C C . ARG A 1 96 ? 13.586 -3.564 -5.105 1 98.75 96 ARG A C 1
ATOM 738 O O . ARG A 1 96 ? 14.188 -3.965 -4.105 1 98.75 96 ARG A O 1
ATOM 745 N N . LYS A 1 97 ? 13.992 -2.523 -5.758 1 98.75 97 LYS A N 1
ATOM 746 C CA . LYS A 1 97 ? 15.32 -1.939 -5.609 1 98.75 97 LYS A CA 1
ATOM 747 C C . LYS A 1 97 ? 15.492 -1.306 -4.23 1 98.75 97 LYS A C 1
ATOM 749 O O . LYS A 1 97 ? 16.547 -1.42 -3.617 1 98.75 97 LYS A O 1
ATOM 754 N N . HIS A 1 98 ? 14.422 -0.658 -3.766 1 98.62 98 HIS A N 1
ATOM 755 C CA . HIS A 1 98 ? 14.578 0.163 -2.57 1 98.62 98 HIS A CA 1
ATOM 756 C C . HIS A 1 98 ? 13.961 -0.517 -1.354 1 98.62 98 HIS A C 1
ATOM 758 O O . HIS A 1 98 ? 14.414 -0.309 -0.225 1 98.62 98 HIS A O 1
ATOM 764 N N . ASN A 1 99 ? 12.922 -1.373 -1.586 1 98.75 99 ASN A N 1
ATOM 765 C CA . ASN A 1 99 ? 12.172 -1.877 -0.437 1 98.75 99 ASN A CA 1
ATOM 766 C C . ASN A 1 99 ? 12.344 -3.385 -0.279 1 98.75 99 ASN A C 1
ATOM 768 O O . ASN A 1 99 ? 11.82 -3.977 0.668 1 98.75 99 ASN A O 1
ATOM 772 N N . ASP A 1 100 ? 13.102 -3.992 -1.229 1 98.62 100 ASP A N 1
ATOM 773 C CA . ASP A 1 100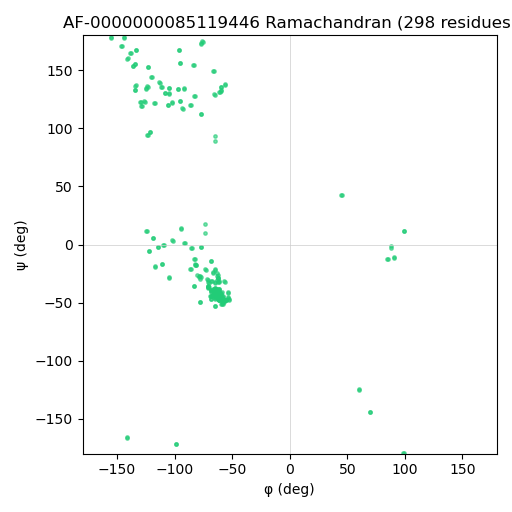 ? 13.203 -5.449 -1.217 1 98.62 100 ASP A CA 1
ATOM 774 C C . ASP A 1 100 ? 11.836 -6.098 -1.007 1 98.62 100 ASP A C 1
ATOM 776 O O . ASP A 1 100 ? 11.703 -7.027 -0.211 1 98.62 100 ASP A O 1
ATOM 780 N N . ALA A 1 101 ? 10.844 -5.543 -1.699 1 98.88 101 ALA A N 1
ATOM 781 C CA . ALA A 1 101 ? 9.477 -6.055 -1.583 1 98.88 101 ALA A CA 1
ATOM 782 C C . ALA A 1 101 ? 9.406 -7.523 -1.992 1 98.88 101 ALA A C 1
ATOM 784 O O . ALA A 1 101 ? 9.945 -7.91 -3.033 1 98.88 101 ALA A O 1
ATOM 785 N N . ASN A 1 102 ? 8.742 -8.281 -1.121 1 98.75 102 ASN A N 1
ATOM 786 C CA . ASN A 1 102 ? 8.625 -9.703 -1.415 1 98.75 102 ASN A CA 1
ATOM 787 C C . ASN A 1 102 ? 7.195 -10.086 -1.794 1 98.75 102 ASN A C 1
ATOM 789 O O . ASN A 1 102 ? 6.914 -11.242 -2.104 1 98.75 102 ASN A O 1
ATOM 793 N N . VAL A 1 103 ? 6.301 -9.195 -1.817 1 98.94 103 VAL A N 1
ATOM 794 C CA . VAL A 1 103 ? 4.945 -9.336 -2.344 1 98.94 103 VAL A CA 1
ATOM 795 C C . VAL A 1 103 ? 4.602 -8.133 -3.219 1 98.94 103 VAL A C 1
ATOM 797 O O . VAL A 1 103 ? 4.91 -6.996 -2.865 1 98.94 103 VAL A O 1
ATOM 800 N N . ILE A 1 104 ? 3.977 -8.344 -4.371 1 98.94 104 ILE A N 1
ATOM 801 C CA . ILE A 1 104 ? 3.467 -7.273 -5.227 1 98.94 104 ILE A CA 1
ATOM 802 C C . ILE A 1 104 ? 1.941 -7.305 -5.234 1 98.94 104 ILE A C 1
ATOM 804 O O . ILE A 1 104 ? 1.336 -8.383 -5.27 1 98.94 104 ILE A O 1
ATOM 808 N N . CYS A 1 105 ? 1.348 -6.195 -5.121 1 98.94 105 CYS A N 1
ATOM 809 C CA . CYS A 1 105 ? -0.102 -6.043 -5.176 1 98.94 105 CYS A CA 1
ATOM 810 C C . CYS A 1 105 ? -0.522 -5.262 -6.414 1 98.94 105 CYS A C 1
ATOM 812 O O . CYS A 1 105 ? 0.123 -4.277 -6.785 1 98.94 105 CYS A O 1
ATOM 814 N N . LEU A 1 106 ? -1.612 -5.68 -7.055 1 98.88 106 LEU A N 1
ATOM 815 C CA . LEU A 1 106 ? -2.125 -5.105 -8.297 1 98.88 106 LEU A CA 1
ATOM 816 C C . LEU A 1 106 ? -3.635 -4.895 -8.211 1 98.88 106 LEU A C 1
ATOM 818 O O . LEU A 1 106 ? -4.312 -5.547 -7.418 1 98.88 106 LEU A O 1
ATOM 822 N N . GLY A 1 107 ? -4.102 -3.963 -9 1 98.56 107 GLY A N 1
ATOM 823 C CA . GLY A 1 107 ? -5.527 -3.695 -9.086 1 98.56 107 GLY A CA 1
ATOM 824 C C . GLY A 1 107 ? -6.094 -3.945 -10.477 1 98.56 107 GLY A C 1
ATOM 825 O O . GLY A 1 107 ? -5.688 -3.297 -11.445 1 98.56 107 GLY A O 1
ATOM 826 N N . GLU A 1 108 ? -7.027 -4.789 -10.523 1 98.38 108 GLU A N 1
ATOM 827 C CA . GLU A 1 108 ? -7.617 -5.152 -11.812 1 98.38 108 GLU A CA 1
ATOM 828 C C . GLU A 1 108 ? -8.438 -4.004 -12.383 1 98.38 108 GLU A C 1
ATOM 830 O O . GLU A 1 108 ? -8.492 -3.814 -13.602 1 98.38 108 GLU A O 1
ATOM 835 N N . ARG A 1 109 ? -9.07 -3.217 -11.555 1 97.94 109 ARG A N 1
ATOM 836 C CA . ARG A 1 109 ? -9.961 -2.158 -12.016 1 97.94 109 ARG A CA 1
ATOM 837 C C . ARG A 1 109 ? -9.172 -0.91 -12.398 1 97.94 109 ARG A C 1
ATOM 839 O O . ARG A 1 109 ? -9.711 -0 -13.031 1 97.94 109 ARG A O 1
ATOM 846 N N . VAL A 1 110 ? -7.887 -0.817 -12.047 1 97.81 110 VAL A N 1
ATOM 847 C CA . VAL A 1 110 ? -7.184 0.453 -12.203 1 97.81 110 VAL A CA 1
ATOM 848 C C . VAL A 1 110 ? -6.051 0.295 -13.211 1 97.81 110 VAL A C 1
ATOM 850 O O . VAL A 1 110 ? -5.52 1.286 -13.719 1 97.81 110 VAL A O 1
ATOM 853 N N . SER A 1 111 ? -5.625 -0.906 -13.477 1 97.75 111 SER A N 1
ATOM 854 C CA . SER A 1 111 ? -4.539 -1.148 -14.422 1 97.75 111 SER A CA 1
ATOM 855 C C . SER A 1 111 ? -4.957 -2.141 -15.5 1 97.75 111 SER A C 1
ATOM 857 O O . SER A 1 111 ? -5.32 -3.279 -15.203 1 97.75 111 SER A O 1
ATOM 859 N N . GLY A 1 112 ? -4.852 -1.696 -16.766 1 97.31 112 GLY A N 1
ATOM 860 C CA . GLY A 1 112 ? -5.094 -2.613 -17.875 1 97.31 112 GLY A CA 1
ATOM 861 C C . GLY A 1 112 ? -3.947 -3.576 -18.109 1 97.31 112 GLY A C 1
ATOM 862 O O . GLY A 1 112 ? -2.893 -3.461 -17.484 1 97.31 112 GLY A O 1
ATOM 863 N N . GLU A 1 113 ? -4.137 -4.527 -19.031 1 98 113 GLU A N 1
ATOM 864 C CA . GLU A 1 113 ? -3.188 -5.609 -19.281 1 98 113 GLU A CA 1
ATOM 865 C C . GLU A 1 113 ? -1.836 -5.07 -19.734 1 98 113 GLU A C 1
ATOM 867 O O . GLU A 1 113 ? -0.79 -5.605 -19.359 1 98 113 GLU A O 1
ATOM 872 N N . GLY A 1 114 ? -1.901 -4.008 -20.578 1 98.44 114 GLY A N 1
ATOM 873 C CA . GLY A 1 114 ? -0.644 -3.426 -21.016 1 98.44 114 GLY A CA 1
ATOM 874 C C . GLY A 1 114 ? 0.2 -2.885 -19.891 1 98.44 114 GLY A C 1
ATOM 875 O O . GLY A 1 114 ? 1.408 -3.121 -19.828 1 98.44 114 GLY A O 1
ATOM 876 N N . MET A 1 115 ? -0.428 -2.193 -18.969 1 98.56 115 MET A N 1
ATOM 877 C CA . MET A 1 115 ? 0.281 -1.655 -17.812 1 98.56 115 MET A CA 1
ATOM 878 C C . MET A 1 115 ? 0.746 -2.777 -16.891 1 98.56 115 MET A C 1
ATOM 880 O O . MET A 1 115 ? 1.871 -2.748 -16.391 1 98.56 115 MET A O 1
ATOM 884 N N . ILE A 1 116 ? -0.111 -3.76 -16.703 1 98.62 116 ILE A N 1
ATOM 885 C CA . ILE A 1 116 ? 0.226 -4.887 -15.844 1 98.62 116 ILE A CA 1
ATOM 886 C C . ILE A 1 116 ? 1.449 -5.613 -16.406 1 98.62 116 ILE A C 1
ATOM 888 O O . ILE A 1 116 ? 2.363 -5.965 -15.648 1 98.62 116 ILE A O 1
ATOM 892 N N . GLU A 1 117 ? 1.47 -5.797 -17.688 1 98.62 117 GLU A N 1
ATOM 893 C CA . GLU A 1 117 ? 2.625 -6.441 -18.297 1 98.62 117 GLU A CA 1
ATOM 894 C C . GLU A 1 117 ? 3.9 -5.641 -18.062 1 98.62 117 GLU A C 1
ATOM 896 O O . GLU A 1 117 ? 4.945 -6.211 -17.734 1 98.62 117 GLU A O 1
ATOM 901 N N . ALA A 1 118 ? 3.818 -4.348 -18.234 1 98.75 118 ALA A N 1
ATOM 902 C CA . ALA A 1 118 ? 4.965 -3.473 -18.016 1 98.75 118 ALA A CA 1
ATOM 903 C C . ALA A 1 118 ? 5.426 -3.541 -16.562 1 98.75 118 ALA A C 1
ATOM 905 O O . ALA A 1 118 ? 6.629 -3.572 -16.281 1 98.75 118 ALA A O 1
ATOM 906 N N . ILE A 1 119 ? 4.5 -3.562 -15.633 1 98.75 119 ILE A N 1
ATOM 907 C CA . ILE A 1 119 ? 4.789 -3.654 -14.203 1 98.75 119 ILE A CA 1
ATOM 908 C C . ILE A 1 119 ? 5.512 -4.965 -13.906 1 98.75 119 ILE A C 1
ATOM 910 O O . ILE A 1 119 ? 6.547 -4.969 -13.242 1 98.75 119 ILE A O 1
ATOM 914 N N . ILE A 1 120 ? 4.984 -6.047 -14.43 1 98.62 120 ILE A N 1
ATOM 915 C CA . ILE A 1 120 ? 5.531 -7.371 -14.156 1 98.62 120 ILE A CA 1
ATOM 916 C C . ILE A 1 120 ? 6.941 -7.477 -14.734 1 98.62 120 ILE A C 1
ATOM 918 O O . ILE A 1 120 ? 7.844 -8.023 -14.094 1 98.62 120 ILE A O 1
ATOM 922 N N . LYS A 1 121 ? 7.133 -6.969 -15.922 1 98.56 121 LYS A N 1
ATOM 923 C CA . LYS A 1 121 ? 8.461 -6.961 -16.531 1 98.56 121 LYS A CA 1
ATOM 924 C C . LYS A 1 121 ? 9.461 -6.211 -15.656 1 98.56 121 LYS A C 1
ATOM 926 O O . LYS A 1 121 ? 10.57 -6.695 -15.422 1 98.56 121 LYS A O 1
ATOM 931 N N . ALA A 1 122 ? 9.094 -5.062 -15.188 1 98.81 122 ALA A N 1
ATOM 932 C CA . ALA A 1 122 ? 9.961 -4.246 -14.344 1 98.81 122 ALA A CA 1
ATOM 933 C C . ALA A 1 122 ? 10.25 -4.941 -13.016 1 98.81 122 ALA A C 1
ATOM 935 O O . ALA A 1 122 ? 11.391 -4.934 -12.547 1 98.81 122 ALA A O 1
ATOM 936 N N . TRP A 1 123 ? 9.242 -5.496 -12.422 1 98.56 123 TRP A N 1
ATOM 937 C CA . TRP A 1 123 ? 9.367 -6.238 -11.18 1 98.56 123 TRP A CA 1
ATOM 938 C C . TRP A 1 123 ? 10.344 -7.402 -11.328 1 98.56 123 TRP A C 1
ATOM 940 O O . TRP A 1 123 ? 11.242 -7.574 -10.508 1 98.56 123 TRP A O 1
ATOM 950 N N . ASP A 1 124 ? 10.141 -8.125 -12.359 1 97.81 124 ASP A N 1
ATOM 951 C CA . ASP A 1 124 ? 10.922 -9.336 -12.609 1 97.81 124 ASP A CA 1
ATOM 952 C C . ASP A 1 124 ? 12.391 -9.008 -12.852 1 97.81 124 ASP A C 1
ATOM 954 O O . ASP A 1 124 ? 13.273 -9.789 -12.484 1 97.81 124 ASP A O 1
ATOM 958 N N . LYS A 1 125 ? 12.68 -7.926 -13.43 1 97.69 125 LYS A N 1
ATOM 959 C CA . LYS A 1 125 ? 14.0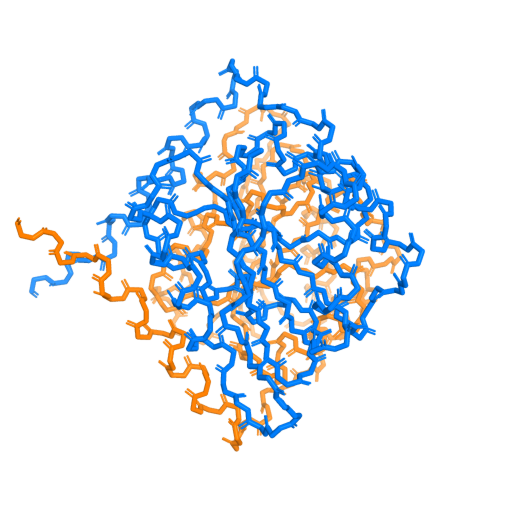39 -7.562 -13.828 1 97.69 125 LYS A CA 1
ATOM 960 C C . LYS A 1 125 ? 14.789 -6.902 -12.68 1 97.69 125 LYS A C 1
ATOM 962 O O . LYS A 1 125 ? 16.031 -6.867 -12.672 1 97.69 125 LYS A O 1
ATOM 967 N N . ALA A 1 126 ? 14.102 -6.387 -11.75 1 98.5 126 ALA A N 1
ATOM 968 C CA . ALA A 1 126 ? 14.727 -5.57 -10.711 1 98.5 126 ALA A CA 1
ATOM 969 C C . ALA A 1 126 ? 15.305 -6.441 -9.602 1 98.5 126 ALA A C 1
ATOM 971 O O . ALA A 1 126 ? 14.836 -7.559 -9.375 1 98.5 126 ALA A O 1
ATOM 972 N N . GLU A 1 127 ? 16.312 -5.879 -8.93 1 98.25 127 GLU A N 1
ATOM 973 C CA . GLU A 1 127 ? 16.953 -6.5 -7.773 1 98.25 127 GLU A CA 1
ATOM 974 C C . GLU A 1 127 ? 17.172 -5.484 -6.656 1 98.25 127 GLU A C 1
ATOM 976 O O . GLU A 1 127 ? 17.391 -4.301 -6.918 1 98.25 127 GLU A O 1
ATOM 981 N N . PHE A 1 128 ? 17.219 -6.039 -5.473 1 98.62 128 PHE A N 1
ATOM 982 C CA . PHE A 1 128 ? 17.438 -5.176 -4.316 1 98.62 128 PHE A CA 1
ATOM 983 C C . PHE A 1 128 ? 18.812 -4.539 -4.371 1 98.62 128 PHE A C 1
ATOM 985 O O . PHE A 1 128 ? 19.812 -5.234 -4.52 1 98.62 128 PHE A O 1
ATOM 992 N N . GLU A 1 129 ? 18.812 -3.256 -4.219 1 98.25 129 GLU A N 1
ATOM 993 C CA . GLU A 1 129 ? 20.062 -2.504 -4.352 1 98.25 129 GLU A CA 1
ATOM 994 C C . GLU A 1 129 ? 20.938 -2.65 -3.107 1 98.25 129 GLU A C 1
ATOM 996 O O . GLU A 1 129 ? 22.156 -2.602 -3.193 1 98.25 129 GLU A O 1
ATOM 1001 N N . GLY A 1 130 ? 20.344 -2.877 -1.947 1 97.38 130 GLY A N 1
ATOM 1002 C CA . GLY A 1 130 ? 21.078 -2.93 -0.693 1 97.38 130 GLY A CA 1
ATOM 1003 C C . GLY A 1 130 ? 21.609 -1.58 -0.258 1 97.38 130 GLY A C 1
ATOM 1004 O O . GLY A 1 130 ? 20.906 -0.573 -0.326 1 97.38 130 GLY A O 1
ATOM 1005 N N . GLY A 1 131 ? 22.828 -1.532 0.38 1 96.06 131 GLY A N 1
ATOM 1006 C CA . GLY A 1 131 ? 23.453 -0.283 0.783 1 96.06 131 GLY A CA 1
ATOM 1007 C C . GLY A 1 131 ? 22.609 0.517 1.763 1 96.06 131 GLY A C 1
ATOM 1008 O O . GLY A 1 131 ? 22.188 -0.009 2.791 1 96.06 131 GLY A O 1
ATOM 1009 N N . ARG A 1 132 ? 22.344 1.741 1.396 1 92.62 132 ARG A N 1
ATOM 1010 C CA . ARG A 1 132 ? 21.609 2.66 2.268 1 92.62 132 ARG A CA 1
ATOM 1011 C C . ARG A 1 132 ? 20.188 2.184 2.498 1 92.62 132 ARG A C 1
ATOM 1013 O O . ARG A 1 132 ? 19.531 2.625 3.439 1 92.62 132 ARG A O 1
ATOM 1020 N N . HIS A 1 133 ? 19.641 1.332 1.635 1 97.38 133 HIS A N 1
ATOM 1021 C CA . HIS A 1 133 ? 18.266 0.889 1.733 1 97.38 133 HIS A CA 1
ATOM 1022 C C . HIS A 1 133 ? 18.109 -0.242 2.746 1 97.38 133 HIS A C 1
ATOM 1024 O O . HIS A 1 133 ? 17 -0.519 3.219 1 97.38 133 HIS A O 1
ATOM 1030 N N . GLU A 1 134 ? 19.203 -0.913 3.135 1 97.69 134 GLU A N 1
ATOM 1031 C CA . GLU A 1 134 ? 19.156 -2.012 4.098 1 97.69 134 GLU A CA 1
ATOM 1032 C C . GLU A 1 134 ? 18.641 -1.538 5.449 1 97.69 134 GLU A C 1
ATOM 1034 O O . GLU A 1 134 ? 17.844 -2.227 6.09 1 97.69 134 GLU A O 1
ATOM 1039 N N . GLY A 1 135 ? 19.125 -0.405 5.863 1 97.5 135 GLY A N 1
ATOM 1040 C CA . GLY A 1 135 ? 18.672 0.144 7.133 1 97.5 135 GLY A CA 1
ATOM 1041 C C . GLY A 1 135 ? 17.188 0.438 7.16 1 97.5 135 GLY A C 1
ATOM 1042 O O . GLY A 1 135 ? 16.516 0.175 8.156 1 97.5 135 GLY A O 1
ATOM 1043 N N . ARG A 1 136 ? 16.656 0.977 6.121 1 97.81 136 ARG A N 1
ATOM 1044 C CA . ARG A 1 136 ? 15.234 1.302 6.035 1 97.81 136 ARG A CA 1
ATOM 1045 C C . ARG A 1 136 ? 14.375 0.038 6.043 1 97.81 136 ARG A C 1
ATOM 1047 O O . ARG A 1 136 ? 13.359 -0.024 6.734 1 97.81 136 ARG A O 1
ATOM 1054 N N . VAL A 1 137 ? 14.812 -0.965 5.305 1 97.88 137 VAL A N 1
ATOM 1055 C CA . VAL A 1 137 ? 14.109 -2.242 5.262 1 97.88 137 VAL A CA 1
ATOM 1056 C C . VAL A 1 137 ? 14.102 -2.871 6.652 1 97.88 137 VAL A C 1
ATOM 1058 O O . VAL A 1 137 ? 13.078 -3.396 7.098 1 97.88 137 VAL A O 1
ATOM 1061 N N . ALA A 1 138 ? 15.242 -2.781 7.363 1 97.5 138 ALA A N 1
ATOM 1062 C CA . ALA A 1 138 ? 15.312 -3.303 8.727 1 97.5 138 ALA A CA 1
ATOM 1063 C C . ALA A 1 138 ? 14.336 -2.58 9.641 1 97.5 138 ALA A C 1
ATOM 1065 O O . ALA A 1 138 ? 13.719 -3.199 10.516 1 97.5 138 ALA A O 1
ATOM 1066 N N . LYS A 1 139 ? 14.164 -1.326 9.492 1 97.5 139 LYS A N 1
ATOM 1067 C CA . LYS A 1 139 ? 13.234 -0.544 10.305 1 97.5 139 LYS A CA 1
ATOM 1068 C C . LYS A 1 139 ? 11.789 -0.949 10.039 1 97.5 139 LYS A C 1
ATOM 1070 O O . LYS A 1 139 ? 10.984 -1.068 10.961 1 97.5 139 LYS A O 1
ATOM 1075 N N . ILE A 1 140 ? 11.43 -1.153 8.719 1 97.44 140 ILE A N 1
ATOM 1076 C CA . ILE A 1 140 ? 10.094 -1.629 8.391 1 97.44 140 ILE A CA 1
ATOM 1077 C C . ILE A 1 140 ? 9.82 -2.943 9.117 1 97.44 140 ILE A C 1
ATOM 1079 O O . ILE A 1 140 ? 8.773 -3.102 9.75 1 97.44 140 ILE A O 1
ATOM 1083 N N . ASN A 1 141 ? 10.758 -3.846 9.031 1 94.75 141 ASN A N 1
ATOM 1084 C CA . ASN A 1 141 ? 10.602 -5.164 9.641 1 94.75 141 ASN A CA 1
ATOM 1085 C C . ASN A 1 141 ? 10.461 -5.074 11.156 1 94.75 141 ASN A C 1
ATOM 1087 O O . ASN A 1 141 ? 9.766 -5.887 11.766 1 94.75 141 ASN A O 1
ATOM 1091 N N . ALA A 1 142 ? 11.023 -4.082 11.766 1 93.75 142 ALA A N 1
ATOM 1092 C CA . ALA A 1 142 ? 11 -3.914 13.219 1 93.75 142 ALA A CA 1
ATOM 1093 C C . ALA A 1 142 ? 9.664 -3.346 13.688 1 93.75 142 ALA A C 1
ATOM 1095 O O . ALA A 1 142 ? 9.266 -3.551 14.836 1 93.75 142 ALA A O 1
ATOM 1096 N N . LEU A 1 143 ? 8.953 -2.605 12.898 1 91.5 143 LEU A N 1
ATOM 1097 C CA . LEU A 1 143 ? 7.664 -2.018 13.258 1 91.5 143 LEU A CA 1
ATOM 1098 C C . LEU A 1 143 ? 6.617 -3.1 13.484 1 91.5 143 LEU A C 1
ATOM 1100 O O . LEU A 1 143 ? 5.703 -2.924 14.297 1 91.5 143 LEU A O 1
ATOM 1104 N N . GLY A 1 144 ? 6.547 -4.066 12.734 1 72.31 144 GLY A N 1
ATOM 1105 C CA . GLY A 1 144 ? 5.613 -5.172 12.867 1 72.31 144 GLY A CA 1
ATOM 1106 C C . GLY A 1 144 ? 5.711 -5.879 14.203 1 72.31 144 GLY A C 1
ATOM 1107 O O . GLY A 1 144 ? 4.719 -6.426 14.695 1 72.31 144 GLY A O 1
ATOM 1108 N N . LYS A 1 145 ? 6.797 -5.887 14.703 1 65.62 145 LYS A N 1
ATOM 1109 C CA . LYS A 1 145 ? 7.031 -6.59 15.961 1 65.62 145 LYS A CA 1
ATOM 1110 C C . LYS A 1 145 ? 6.531 -5.773 17.156 1 65.62 145 LYS A C 1
ATOM 1112 O O . LYS A 1 145 ? 6.273 -6.324 18.219 1 65.62 145 LYS A O 1
ATOM 1117 N N . MET A 1 146 ? 6.484 -4.488 17.094 1 50.06 146 MET A N 1
ATOM 1118 C CA . MET A 1 146 ? 6.086 -3.623 18.203 1 50.06 146 MET A CA 1
ATOM 1119 C C . MET A 1 146 ? 4.59 -3.744 18.469 1 50.06 146 MET A C 1
ATOM 1121 O O . MET A 1 146 ? 4.129 -3.455 19.578 1 50.06 146 MET A O 1
ATOM 1125 N N . GLY A 1 147 ? 3.688 -3.908 17.594 1 45.84 147 GLY A N 1
ATOM 1126 C CA . GLY A 1 147 ? 2.252 -3.965 17.812 1 45.84 147 GLY A CA 1
ATOM 1127 C C . GLY A 1 147 ? 1.83 -5.133 18.688 1 45.84 147 GLY A C 1
ATOM 1128 O O . GLY A 1 147 ? 0.654 -5.262 19.031 1 45.84 147 GLY A O 1
ATOM 1129 N N . SER A 1 148 ? 2.473 -6.227 18.656 1 38.53 148 SER A N 1
ATOM 1130 C CA . SER A 1 148 ? 2.037 -7.395 19.406 1 38.53 148 SER A CA 1
ATOM 1131 C C . SER A 1 148 ? 2.18 -7.164 20.906 1 38.53 148 SER A C 1
ATOM 1133 O O . SER A 1 148 ? 1.914 -8.062 21.719 1 38.53 148 SER A O 1
ATOM 1135 N N . CYS A 1 149 ? 2.828 -6.238 21.375 1 31.98 149 CYS A N 1
ATOM 1136 C CA . CYS A 1 149 ? 3.016 -6.242 22.828 1 31.98 149 CYS A CA 1
ATOM 1137 C C . CYS A 1 149 ? 1.73 -5.848 23.547 1 31.98 149 CYS A C 1
ATOM 1139 O O . CYS A 1 149 ? 1.642 -4.762 24.109 1 31.98 149 CYS A O 1
ATOM 1141 N N . ARG A 1 150 ? 0.622 -5.848 23.109 1 27.2 150 ARG A N 1
ATOM 1142 C CA . ARG A 1 150 ? -0.372 -5.684 24.156 1 27.2 150 ARG A CA 1
ATOM 1143 C C . ARG A 1 150 ? -0.361 -6.875 25.109 1 27.2 150 ARG A C 1
ATOM 1145 O O . ARG A 1 150 ? -0.5 -8.023 24.688 1 27.2 150 ARG A O 1
ATOM 1152 N N . ALA A 1 151 ? 0.451 -6.707 26.234 1 23 151 ALA A N 1
ATOM 1153 C CA . ALA A 1 151 ? 0.36 -7.496 27.453 1 23 151 ALA A CA 1
ATOM 1154 C C . ALA A 1 151 ? -1.061 -7.48 28.016 1 23 151 ALA A C 1
ATOM 1156 O O . ALA A 1 151 ? -1.721 -6.438 28.016 1 23 151 ALA A O 1
ATOM 1157 N N . MET B 1 1 ? -11.727 18.422 10.336 1 95.31 1 MET B N 1
ATOM 1158 C CA . MET B 1 1 ? -11.047 17.281 10.945 1 95.31 1 MET B CA 1
ATOM 1159 C C . MET B 1 1 ? -9.562 17.578 11.141 1 95.31 1 MET B C 1
ATOM 1161 O O . MET B 1 1 ? -9.039 18.547 10.578 1 95.31 1 MET B O 1
ATOM 1165 N N . LYS B 1 2 ? -8.859 16.797 11.984 1 98.69 2 LYS B N 1
ATOM 1166 C CA . LYS B 1 2 ? -7.43 16.969 12.211 1 98.69 2 LYS B CA 1
ATOM 1167 C C . LYS B 1 2 ? -6.625 15.883 11.508 1 98.69 2 LYS B C 1
ATOM 1169 O O . LYS B 1 2 ? -6.98 14.703 11.57 1 98.69 2 LYS B O 1
ATOM 1174 N N . TYR B 1 3 ? -5.559 16.312 10.852 1 98.88 3 TYR B N 1
ATOM 1175 C CA . TYR B 1 3 ? -4.625 15.414 10.18 1 98.88 3 TYR B CA 1
ATOM 1176 C C . TYR B 1 3 ? -3.221 15.555 10.75 1 98.88 3 TYR B C 1
ATOM 1178 O O . TYR B 1 3 ? -2.816 16.656 11.148 1 98.88 3 TYR B O 1
ATOM 1186 N N . PHE B 1 4 ? -2.51 14.508 10.828 1 98.94 4 PHE B N 1
ATOM 1187 C CA . PHE B 1 4 ? -1.065 14.508 11.023 1 98.94 4 PHE B CA 1
ATOM 1188 C C . PHE B 1 4 ? -0.339 14.172 9.727 1 98.94 4 PHE B C 1
ATOM 1190 O O . PHE B 1 4 ? -0.677 13.203 9.055 1 98.94 4 PHE B O 1
ATOM 1197 N N . ILE B 1 5 ? 0.661 15.008 9.359 1 98.94 5 ILE B N 1
ATOM 1198 C CA . ILE B 1 5 ? 1.331 14.805 8.086 1 98.94 5 ILE B CA 1
ATOM 1199 C C . ILE B 1 5 ? 2.832 14.633 8.305 1 98.94 5 ILE B C 1
ATOM 1201 O O . ILE B 1 5 ? 3.416 15.289 9.172 1 98.94 5 ILE B O 1
ATOM 1205 N N . GLY B 1 6 ? 3.422 13.703 7.676 1 98.94 6 GLY B N 1
ATOM 1206 C CA . GLY B 1 6 ? 4.859 13.477 7.641 1 98.94 6 GLY B CA 1
ATOM 1207 C C . GLY B 1 6 ? 5.363 13.047 6.277 1 98.94 6 GLY B C 1
ATOM 1208 O O . GLY B 1 6 ? 4.574 12.641 5.418 1 98.94 6 GLY B O 1
ATOM 1209 N N . ALA B 1 7 ? 6.656 13.203 6.035 1 98.88 7 ALA B N 1
ATOM 1210 C CA . ALA B 1 7 ? 7.324 12.797 4.801 1 98.88 7 ALA B CA 1
ATOM 1211 C C . ALA B 1 7 ? 8.75 12.328 5.074 1 98.88 7 ALA B C 1
ATOM 1213 O O . ALA B 1 7 ? 9.211 12.352 6.219 1 98.88 7 ALA B O 1
ATOM 1214 N N . ASP B 1 8 ? 9.375 11.773 4.078 1 98.44 8 ASP B N 1
ATOM 1215 C CA . ASP B 1 8 ? 10.836 11.781 4.078 1 98.44 8 ASP B CA 1
ATOM 1216 C C . ASP B 1 8 ? 11.375 12.906 3.203 1 98.44 8 ASP B C 1
ATOM 1218 O O . ASP B 1 8 ? 10.625 13.781 2.773 1 98.44 8 ASP B O 1
ATOM 1222 N N . HIS B 1 9 ? 12.664 12.898 2.996 1 98.19 9 HIS B N 1
ATOM 1223 C CA . HIS B 1 9 ? 13.312 13.984 2.27 1 98.19 9 HIS B CA 1
ATOM 1224 C C . HIS B 1 9 ? 12.867 14.016 0.81 1 98.19 9 HIS B C 1
ATOM 1226 O O . HIS B 1 9 ? 12.938 15.055 0.157 1 98.19 9 HIS B O 1
ATOM 1232 N N . ALA B 1 10 ? 12.43 12.906 0.309 1 97.31 10 ALA B N 1
ATOM 1233 C CA . ALA B 1 10 ? 12.039 12.812 -1.096 1 97.31 10 ALA B CA 1
ATOM 1234 C C . ALA B 1 10 ? 10.586 13.258 -1.292 1 97.31 10 ALA B C 1
ATOM 1236 O O . ALA B 1 10 ? 10.094 13.305 -2.422 1 97.31 10 ALA B O 1
ATOM 1237 N N . GLY B 1 11 ? 9.867 13.602 -0.238 1 98.12 11 GLY B N 1
ATOM 1238 C CA . GLY B 1 11 ? 8.469 14.008 -0.33 1 98.12 11 GLY B CA 1
ATOM 1239 C C . GLY B 1 11 ? 8.203 15.375 0.282 1 98.12 11 GLY B C 1
ATOM 1240 O O . GLY B 1 11 ? 7.055 15.734 0.529 1 98.12 11 GLY B O 1
ATOM 1241 N N . ILE B 1 12 ? 9.234 16.125 0.592 1 97.62 12 ILE B N 1
ATOM 1242 C CA . ILE B 1 12 ? 9.117 17.312 1.437 1 97.62 12 ILE B CA 1
ATOM 1243 C C . ILE B 1 12 ? 8.391 18.422 0.68 1 97.62 12 ILE B C 1
ATOM 1245 O O . ILE B 1 12 ? 7.645 19.203 1.276 1 97.62 12 ILE B O 1
ATOM 1249 N N . GLU B 1 13 ? 8.555 18.594 -0.609 1 97.12 13 GLU B N 1
ATOM 1250 C CA . GLU B 1 13 ? 7.906 19.656 -1.378 1 97.12 13 GLU B CA 1
ATOM 1251 C C . GLU B 1 13 ? 6.402 19.422 -1.489 1 97.12 13 GLU B C 1
ATOM 1253 O O . GLU B 1 13 ? 5.605 20.328 -1.248 1 97.12 13 GLU B O 1
ATOM 1258 N N . ILE B 1 14 ? 6.035 18.219 -1.771 1 98.12 14 ILE B N 1
ATOM 1259 C CA . ILE B 1 14 ? 4.625 17.891 -1.904 1 98.12 14 ILE B CA 1
ATOM 1260 C C . ILE B 1 14 ? 3.957 17.906 -0.532 1 98.12 14 ILE B C 1
ATOM 1262 O O . ILE B 1 14 ? 2.771 18.234 -0.417 1 98.12 14 ILE B O 1
ATOM 1266 N N . LYS B 1 15 ? 4.762 17.594 0.491 1 98.69 15 LYS B N 1
ATOM 1267 C CA . LYS B 1 15 ? 4.215 17.672 1.842 1 98.69 15 LYS B CA 1
ATOM 1268 C C . LYS B 1 15 ? 3.641 19.047 2.123 1 98.69 15 LYS B C 1
ATOM 1270 O O . LYS B 1 15 ? 2.525 19.172 2.635 1 98.69 15 LYS B O 1
ATOM 1275 N N . ALA B 1 16 ? 4.391 20.062 1.808 1 98.31 16 ALA B N 1
ATOM 1276 C CA . ALA B 1 16 ? 3.938 21.438 2.018 1 98.31 16 ALA B CA 1
ATOM 1277 C C . ALA B 1 16 ? 2.691 21.734 1.188 1 98.31 16 ALA B C 1
ATOM 1279 O O . ALA B 1 16 ? 1.742 22.359 1.681 1 98.31 16 ALA B O 1
ATOM 1280 N N . PHE B 1 17 ? 2.754 21.359 -0.061 1 98.75 17 PHE B N 1
ATOM 1281 C CA . PHE B 1 17 ? 1.643 21.547 -0.986 1 98.75 17 PHE B CA 1
ATOM 1282 C C . PHE B 1 17 ? 0.387 20.844 -0.474 1 98.75 17 PHE B C 1
ATOM 1284 O O . PHE B 1 17 ? -0.695 21.438 -0.465 1 98.75 17 PHE B O 1
ATOM 1291 N N . VAL B 1 18 ? 0.51 19.609 0.008 1 98.88 18 VAL B N 1
ATOM 1292 C CA . VAL B 1 18 ? -0.609 18.812 0.493 1 98.88 18 VAL B CA 1
ATOM 1293 C C . VAL B 1 18 ? -1.168 19.422 1.774 1 98.88 18 VAL B C 1
ATOM 1295 O O . VAL B 1 18 ? -2.387 19.5 1.951 1 98.88 18 VAL B O 1
ATOM 1298 N N . LYS B 1 19 ? -0.291 19.828 2.693 1 98.81 19 LYS B N 1
ATOM 1299 C CA . LYS B 1 19 ? -0.727 20.516 3.906 1 98.81 19 LYS B CA 1
ATOM 1300 C C . LYS B 1 19 ? -1.619 21.703 3.574 1 98.81 19 LYS B C 1
ATOM 1302 O O . LYS B 1 19 ? -2.691 21.859 4.16 1 98.81 19 LYS B O 1
ATOM 1307 N N . ASP B 1 20 ? -1.181 22.5 2.637 1 98.56 20 ASP B N 1
ATOM 1308 C CA . ASP B 1 20 ? -1.933 23.672 2.221 1 98.56 20 ASP B CA 1
ATOM 1309 C C . ASP B 1 20 ? -3.303 23.281 1.668 1 98.56 20 ASP B C 1
ATOM 1311 O O . ASP B 1 20 ? -4.301 23.953 1.945 1 98.56 20 ASP B O 1
ATOM 1315 N N . LEU B 1 21 ? -3.355 22.281 0.852 1 98.69 21 LEU B N 1
ATOM 1316 C CA . LEU B 1 21 ? -4.605 21.828 0.253 1 98.69 21 LEU B CA 1
ATOM 1317 C C . LEU B 1 21 ? -5.609 21.422 1.329 1 98.69 21 LEU B C 1
ATOM 1319 O O . LEU B 1 21 ? -6.793 21.766 1.236 1 98.69 21 LEU B O 1
ATOM 1323 N N . PHE B 1 22 ? -5.152 20.625 2.359 1 98.75 22 PHE B N 1
ATOM 1324 C CA . PHE B 1 22 ? -6.047 20.203 3.428 1 98.75 22 PHE B CA 1
ATOM 1325 C C . PHE B 1 22 ? -6.527 21.406 4.238 1 98.75 22 PHE B C 1
ATOM 1327 O O . PHE B 1 22 ? -7.703 21.484 4.598 1 98.75 22 PHE B O 1
ATOM 1334 N N . GLU B 1 23 ? -5.648 22.328 4.516 1 98.75 23 GLU B N 1
ATOM 1335 C CA . GLU B 1 23 ? -6.016 23.516 5.285 1 98.75 23 GLU B CA 1
ATOM 1336 C C . GLU B 1 23 ? -7 24.391 4.516 1 98.75 23 GLU B C 1
ATOM 1338 O O . GLU B 1 23 ? -7.93 24.938 5.098 1 98.75 23 GLU B O 1
ATOM 1343 N N . GLN B 1 24 ? -6.824 24.5 3.248 1 98.31 24 GLN B N 1
ATOM 1344 C CA . GLN B 1 24 ? -7.75 25.25 2.4 1 98.31 24 GLN B CA 1
ATOM 1345 C C . GLN B 1 24 ? -9.141 24.625 2.418 1 98.31 24 GLN B C 1
ATOM 1347 O O . GLN B 1 24 ? -10.133 25.312 2.172 1 98.31 24 GLN B O 1
ATOM 1352 N N . ARG B 1 25 ? -9.18 23.406 2.697 1 97.62 25 ARG B N 1
ATOM 1353 C CA . ARG B 1 25 ? -10.445 22.672 2.717 1 97.62 25 ARG B CA 1
ATOM 1354 C C . ARG B 1 25 ? -11.062 22.688 4.113 1 97.62 25 ARG B C 1
ATOM 1356 O O . ARG B 1 25 ? -12.047 22 4.367 1 97.62 25 ARG B O 1
ATOM 1363 N N . GLY B 1 26 ? -10.398 23.359 5.051 1 98.25 26 GLY B N 1
ATOM 1364 C CA . GLY B 1 26 ? -10.977 23.609 6.359 1 98.25 26 GLY B CA 1
ATOM 1365 C C . GLY B 1 26 ? -10.484 22.641 7.426 1 98.25 26 GLY B C 1
ATOM 1366 O O . GLY B 1 26 ? -11.039 22.578 8.523 1 98.25 26 GLY B O 1
ATOM 1367 N N . HIS B 1 27 ? -9.438 21.875 7.117 1 98.75 27 HIS B N 1
ATOM 1368 C CA . HIS B 1 27 ? -8.891 20.922 8.078 1 98.75 27 HIS B CA 1
ATOM 1369 C C . HIS B 1 27 ? -7.719 21.531 8.844 1 98.75 27 HIS B C 1
ATOM 1371 O O . HIS B 1 27 ? -7.141 22.531 8.414 1 98.75 27 HIS B O 1
ATOM 1377 N N . GLN B 1 28 ? -7.488 20.969 10.039 1 98.81 28 GLN B N 1
ATOM 1378 C CA . GLN B 1 28 ? -6.254 21.234 10.766 1 98.81 28 GLN B CA 1
ATOM 1379 C C . GLN B 1 28 ? -5.188 20.188 10.43 1 98.81 28 GLN B C 1
ATOM 1381 O O . GLN B 1 28 ? -5.477 18.984 10.375 1 98.81 28 GLN B O 1
ATOM 1386 N N . VAL B 1 29 ? -3.959 20.703 10.188 1 98.88 29 VAL B N 1
ATOM 1387 C CA . VAL B 1 29 ? -2.885 19.766 9.852 1 98.88 29 VAL B CA 1
ATOM 1388 C C . VAL B 1 29 ? -1.675 20.031 10.742 1 98.88 29 VAL B C 1
ATOM 1390 O O . VAL B 1 29 ? -1.169 21.156 10.797 1 98.88 29 VAL B O 1
ATOM 1393 N N . GLU B 1 30 ? -1.291 19.094 11.5 1 98.94 30 GLU B N 1
ATOM 1394 C CA . GLU B 1 30 ? -0.022 19.141 12.219 1 98.94 30 GLU B CA 1
ATOM 1395 C C . GLU B 1 30 ? 1.09 18.469 11.43 1 98.94 30 GLU B C 1
ATOM 1397 O O . GLU B 1 30 ? 1.013 17.266 11.133 1 98.94 30 GLU B O 1
ATOM 1402 N N . ASP B 1 31 ? 2.051 19.25 11.078 1 98.88 31 ASP B N 1
ATOM 1403 C CA . ASP B 1 31 ? 3.195 18.781 10.305 1 98.88 31 ASP B CA 1
ATOM 1404 C C . ASP B 1 31 ? 4.273 18.203 11.219 1 98.88 31 ASP B C 1
ATOM 1406 O O . ASP B 1 31 ? 4.836 18.906 12.055 1 98.88 31 ASP B O 1
ATOM 1410 N N . LEU B 1 32 ? 4.625 16.906 11.039 1 98.88 32 LEU B N 1
ATOM 1411 C CA . LEU B 1 32 ? 5.543 16.219 11.945 1 98.88 32 LEU B CA 1
ATOM 1412 C C . LEU B 1 32 ? 6.934 16.125 11.328 1 98.88 32 LEU B C 1
ATOM 1414 O O . LEU B 1 32 ? 7.805 15.43 11.867 1 98.88 32 LEU B O 1
ATOM 1418 N N . GLY B 1 33 ? 7.113 16.672 10.242 1 98.5 33 GLY B N 1
ATOM 1419 C CA . GLY B 1 33 ? 8.43 16.781 9.633 1 98.5 33 GLY B CA 1
ATOM 1420 C C . GLY B 1 33 ? 8.695 15.711 8.586 1 98.5 33 GLY B C 1
ATOM 1421 O O . GLY B 1 33 ? 7.785 14.961 8.219 1 98.5 33 GLY B O 1
ATOM 1422 N N . PRO B 1 34 ? 9.906 15.766 8 1 98.44 34 PRO B N 1
ATOM 1423 C CA . PRO B 1 34 ? 11.023 16.656 8.344 1 98.44 34 PRO B CA 1
ATOM 1424 C C . PRO B 1 34 ? 10.828 18.078 7.824 1 98.44 34 PRO B C 1
ATOM 1426 O O . PRO B 1 34 ? 9.867 18.344 7.102 1 98.44 34 PRO B O 1
ATOM 1429 N N . PHE B 1 35 ? 11.805 19.047 8.258 1 98 35 PHE B N 1
ATOM 1430 C CA . PHE B 1 35 ? 11.602 20.453 7.953 1 98 35 PHE B CA 1
ATOM 1431 C C . PHE B 1 35 ? 12.734 20.984 7.078 1 98 35 PHE B C 1
ATOM 1433 O O . PHE B 1 35 ? 12.844 22.188 6.852 1 98 35 PHE B O 1
ATOM 1440 N N . ASN B 1 36 ? 13.633 20.094 6.637 1 97.25 36 ASN B N 1
ATOM 1441 C CA . ASN B 1 36 ? 14.648 20.391 5.629 1 97.25 36 ASN B CA 1
ATOM 1442 C C . ASN B 1 36 ? 14.898 19.188 4.727 1 97.25 36 ASN B C 1
ATOM 1444 O O . ASN B 1 36 ? 14.273 18.125 4.898 1 97.25 36 ASN B O 1
ATOM 1448 N N . LYS B 1 37 ? 15.75 19.297 3.771 1 96.25 37 LYS B N 1
ATOM 1449 C CA . LYS B 1 37 ? 15.891 18.312 2.711 1 96.25 37 LYS B CA 1
ATOM 1450 C C . LYS B 1 37 ? 16.984 17.297 3.039 1 96.25 37 LYS B C 1
ATOM 1452 O O . LYS B 1 37 ? 17.406 16.531 2.176 1 96.25 37 LYS B O 1
ATOM 1457 N N . ASP B 1 38 ? 17.453 17.266 4.297 1 97.81 38 ASP B N 1
ATOM 1458 C CA . ASP B 1 38 ? 18.453 16.281 4.688 1 97.81 38 ASP B CA 1
ATOM 1459 C C . ASP B 1 38 ? 17.891 14.859 4.625 1 97.81 38 ASP B C 1
ATOM 1461 O O . ASP B 1 38 ? 16.703 14.648 4.883 1 97.81 38 ASP B O 1
ATOM 1465 N N . ARG B 1 39 ? 18.766 13.984 4.348 1 97.25 39 ARG B N 1
ATOM 1466 C CA . ARG B 1 39 ? 18.359 12.586 4.234 1 97.25 39 ARG B CA 1
ATOM 1467 C C . ARG B 1 39 ? 17.797 12.078 5.551 1 97.25 39 ARG B C 1
ATOM 1469 O O . ARG B 1 39 ? 18.375 12.297 6.617 1 97.25 39 ARG B O 1
ATOM 1476 N N . VAL B 1 40 ? 16.656 11.445 5.496 1 98.25 40 VAL B N 1
ATOM 1477 C CA . VAL B 1 40 ? 16.031 10.789 6.641 1 98.25 40 VAL B CA 1
ATOM 1478 C C . VAL B 1 40 ? 15.445 9.445 6.211 1 98.25 40 VAL B C 1
ATOM 1480 O O . VAL B 1 40 ? 15.352 9.156 5.016 1 98.25 40 VAL B O 1
ATOM 1483 N N . ASP B 1 41 ? 15.148 8.656 7.184 1 98.25 41 ASP B N 1
ATOM 1484 C CA . ASP B 1 41 ? 14.531 7.363 6.91 1 98.25 41 ASP B CA 1
ATOM 1485 C C . ASP B 1 41 ? 13.016 7.445 7.027 1 98.25 41 ASP B C 1
ATOM 1487 O O . ASP B 1 41 ? 12.484 7.781 8.094 1 98.25 41 ASP B O 1
ATOM 1491 N N . TYR B 1 42 ? 12.258 7.078 5.977 1 98.56 42 TYR B N 1
ATOM 1492 C CA . TYR B 1 42 ? 10.812 7.242 5.93 1 98.56 42 TYR B CA 1
ATOM 1493 C C . TYR B 1 42 ? 10.141 6.438 7.035 1 98.56 42 TYR B C 1
ATOM 1495 O O . TYR B 1 42 ? 9.102 6.848 7.566 1 98.56 42 TYR B O 1
ATOM 1503 N N . PRO B 1 43 ? 10.656 5.25 7.5 1 98.69 43 PRO B N 1
ATOM 1504 C CA . PRO B 1 43 ? 9.922 4.52 8.531 1 98.69 43 PRO B CA 1
ATOM 1505 C C . PRO B 1 43 ? 9.797 5.305 9.836 1 98.69 43 PRO B C 1
ATOM 1507 O O . PRO B 1 43 ? 8.82 5.141 10.57 1 98.69 43 PRO B O 1
ATOM 1510 N N . ASP B 1 44 ? 10.773 6.195 10.148 1 98.56 44 ASP B N 1
ATOM 1511 C CA . ASP B 1 44 ? 10.719 7 11.367 1 98.56 44 ASP B CA 1
ATOM 1512 C C . ASP B 1 44 ? 9.539 7.969 11.336 1 98.56 44 ASP B C 1
ATOM 1514 O O . ASP B 1 44 ? 8.883 8.188 12.352 1 98.56 44 ASP B O 1
ATOM 1518 N N . TYR B 1 45 ? 9.281 8.477 10.211 1 98.81 45 TYR B N 1
ATOM 1519 C CA . TYR B 1 45 ? 8.203 9.445 10.078 1 98.81 45 TYR B CA 1
ATOM 1520 C C . TYR B 1 45 ? 6.859 8.742 9.93 1 98.81 45 TYR B C 1
ATOM 1522 O O . TYR B 1 45 ? 5.832 9.258 10.383 1 98.81 45 TYR B O 1
ATOM 1530 N N . ALA B 1 46 ? 6.863 7.609 9.234 1 98.88 46 ALA B N 1
ATOM 1531 C CA . ALA B 1 46 ? 5.66 6.785 9.266 1 98.88 46 ALA B CA 1
ATOM 1532 C C . ALA B 1 46 ? 5.246 6.477 10.703 1 98.88 46 ALA B C 1
ATOM 1534 O O . ALA B 1 46 ? 4.07 6.594 11.055 1 98.88 46 ALA B O 1
ATOM 1535 N N . SER B 1 47 ? 6.223 6.098 11.508 1 98.56 47 SER B N 1
ATOM 1536 C CA . SER B 1 47 ? 5.977 5.781 12.914 1 98.56 47 SER B CA 1
ATOM 1537 C C . SER B 1 47 ? 5.41 6.984 13.656 1 98.56 47 SER B C 1
ATOM 1539 O O . SER B 1 47 ? 4.441 6.855 14.406 1 98.56 47 SER B O 1
ATOM 1541 N N . LYS B 1 48 ? 6.008 8.148 13.461 1 98.69 48 LYS B N 1
ATOM 1542 C CA . LYS B 1 48 ? 5.559 9.375 14.117 1 98.69 48 LYS B CA 1
ATOM 1543 C C . LYS B 1 48 ? 4.094 9.656 13.805 1 98.69 48 LYS B C 1
ATOM 1545 O O . LYS B 1 48 ? 3.293 9.891 14.719 1 98.69 48 LYS B O 1
ATOM 1550 N N . VAL B 1 49 ? 3.73 9.602 12.57 1 98.88 49 VAL B N 1
ATOM 1551 C CA . VAL B 1 49 ? 2.381 9.938 12.133 1 98.88 49 VAL B CA 1
ATOM 1552 C C . VAL B 1 49 ? 1.395 8.891 12.641 1 98.88 49 VAL B C 1
ATOM 1554 O O . VAL B 1 49 ? 0.338 9.227 13.18 1 98.88 49 VAL B O 1
ATOM 1557 N N . CYS B 1 50 ? 1.72 7.609 12.477 1 98.62 50 CYS B N 1
ATOM 1558 C CA . CYS B 1 50 ? 0.815 6.535 12.859 1 98.62 50 CYS B CA 1
ATOM 1559 C C . CYS B 1 50 ? 0.558 6.547 14.359 1 98.62 50 CYS B C 1
ATOM 1561 O O . CYS B 1 50 ? -0.575 6.348 14.805 1 98.62 50 CYS B O 1
ATOM 1563 N N . LYS B 1 51 ? 1.588 6.77 15.141 1 98.44 51 LYS B N 1
ATOM 1564 C CA . LYS B 1 51 ? 1.417 6.848 16.594 1 98.44 51 LYS B CA 1
ATOM 1565 C C . LYS B 1 51 ? 0.473 7.984 16.969 1 98.44 51 LYS B C 1
ATOM 1567 O O . LYS B 1 51 ? -0.402 7.816 17.812 1 98.44 51 LYS B O 1
ATOM 1572 N N . LYS B 1 52 ? 0.654 9.148 16.344 1 98.75 52 LYS B N 1
ATOM 1573 C CA . LYS B 1 52 ? -0.219 10.289 16.625 1 98.75 52 LYS B CA 1
ATOM 1574 C C . LYS B 1 52 ? -1.665 9.977 16.25 1 98.75 52 LYS B C 1
ATOM 1576 O O . LYS B 1 52 ? -2.59 10.312 17 1 98.75 52 LYS B O 1
ATOM 1581 N N . VAL B 1 53 ? -1.904 9.398 15.133 1 98.62 53 VAL B N 1
ATOM 1582 C CA . VAL B 1 53 ? -3.244 9.039 14.68 1 98.62 53 VAL B CA 1
ATOM 1583 C C . VAL B 1 53 ? -3.898 8.094 15.688 1 98.62 53 VAL B C 1
ATOM 1585 O O . VAL B 1 53 ? -5.062 8.273 16.047 1 98.62 53 VAL B O 1
ATOM 1588 N N . LEU B 1 54 ? -3.131 7.07 16.141 1 97.69 54 LEU B N 1
ATOM 1589 C CA . LEU B 1 54 ? -3.654 6.055 17.047 1 97.69 54 LEU B CA 1
ATOM 1590 C C . LEU B 1 54 ? -3.939 6.645 18.422 1 97.69 54 LEU B C 1
ATOM 1592 O O . LEU B 1 54 ? -4.867 6.211 19.109 1 97.69 54 LEU B O 1
ATOM 1596 N N . GLU B 1 55 ? -3.172 7.648 18.828 1 98.06 55 GLU B N 1
ATOM 1597 C CA . GLU B 1 55 ? -3.299 8.266 20.141 1 98.06 55 GLU B CA 1
ATOM 1598 C C . GLU B 1 55 ? -4.418 9.305 20.156 1 98.06 55 GLU B C 1
ATOM 1600 O O . GLU B 1 55 ? -4.855 9.734 21.219 1 98.06 55 GLU B O 1
ATOM 1605 N N . ASN B 1 56 ? -4.852 9.75 18.969 1 98.31 56 ASN B N 1
ATOM 1606 C CA . ASN B 1 56 ? -5.871 10.789 18.844 1 98.31 56 ASN B CA 1
ATOM 1607 C C . ASN B 1 56 ? -7.055 10.312 18 1 98.31 56 ASN B C 1
ATOM 1609 O O . ASN B 1 56 ? -7.062 10.484 16.781 1 98.31 56 ASN B O 1
ATOM 1613 N N . GLU B 1 57 ? -8.047 9.812 18.672 1 96.31 57 GLU B N 1
ATOM 1614 C CA . GLU B 1 57 ? -9.211 9.242 18.016 1 96.31 57 GLU B CA 1
ATOM 1615 C C . GLU B 1 57 ? -9.867 10.266 17.078 1 96.31 57 GLU B C 1
ATOM 1617 O O . GLU B 1 57 ? -10.008 11.438 17.438 1 96.31 57 GLU B O 1
ATOM 1622 N N . GLY B 1 58 ? -10.258 9.812 15.922 1 96.62 58 GLY B N 1
ATOM 1623 C CA . GLY B 1 58 ? -10.984 10.664 14.992 1 96.62 58 GLY B CA 1
ATOM 1624 C C . GLY B 1 58 ? -10.07 11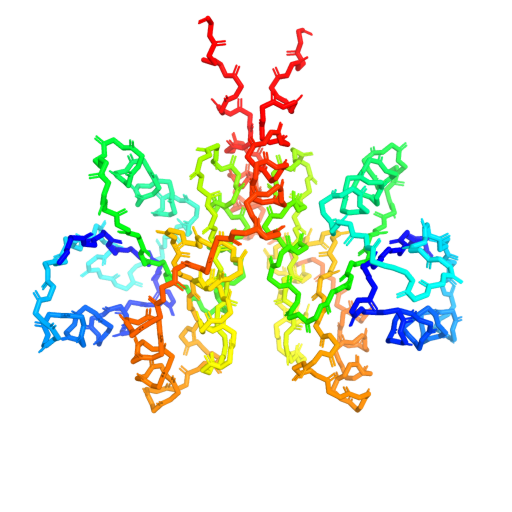.453 14.07 1 96.62 58 GLY B C 1
ATOM 1625 O O . GLY B 1 58 ? -10.547 12.234 13.242 1 96.62 58 GLY B O 1
ATOM 1626 N N . THR B 1 59 ? -8.781 11.32 14.258 1 98.69 59 THR B N 1
ATOM 1627 C CA . THR B 1 59 ? -7.832 12 13.391 1 98.69 59 THR B CA 1
ATOM 1628 C C . THR B 1 59 ? -7.355 11.078 12.273 1 98.69 59 THR B C 1
ATOM 1630 O O . THR B 1 59 ? -7.637 9.875 12.297 1 98.69 59 THR B O 1
ATOM 1633 N N . MET B 1 60 ? -6.688 11.625 11.242 1 98.81 60 MET B N 1
ATOM 1634 C CA . MET B 1 60 ? -6.168 10.859 10.117 1 98.81 60 MET B CA 1
ATOM 1635 C C . MET B 1 60 ? -4.73 11.258 9.805 1 98.81 60 MET B C 1
ATOM 1637 O O . MET B 1 60 ? -4.227 12.25 10.328 1 98.81 60 MET B O 1
ATOM 1641 N N . GLY B 1 61 ? -4.113 10.484 9.023 1 98.94 61 GLY B N 1
ATOM 1642 C CA . GLY B 1 61 ? -2.709 10.711 8.727 1 98.94 61 GLY B CA 1
ATOM 1643 C C . GLY B 1 61 ? -2.436 10.875 7.242 1 98.94 61 GLY B C 1
ATOM 1644 O O . GLY B 1 61 ? -3.205 10.391 6.406 1 98.94 61 GLY B O 1
ATOM 1645 N N . ILE B 1 62 ? -1.393 11.586 6.883 1 98.94 62 ILE B N 1
ATOM 1646 C CA . ILE B 1 62 ? -0.875 11.781 5.531 1 98.94 62 ILE B CA 1
ATOM 1647 C C . ILE B 1 62 ? 0.624 11.492 5.508 1 98.94 62 ILE B C 1
ATOM 1649 O O . ILE B 1 62 ? 1.392 12.109 6.25 1 98.94 62 ILE B O 1
ATOM 1653 N N . LEU B 1 63 ? 1.016 10.594 4.699 1 98.94 63 LEU B N 1
ATOM 1654 C CA . LEU B 1 63 ? 2.418 10.203 4.594 1 98.94 63 LEU B CA 1
ATOM 1655 C C . LEU B 1 63 ? 2.91 10.32 3.156 1 98.94 63 LEU B C 1
ATOM 1657 O O . LEU B 1 63 ? 2.232 9.875 2.227 1 98.94 63 LEU B O 1
ATOM 1661 N N . ILE B 1 64 ? 4.09 10.914 2.977 1 98.88 64 ILE B N 1
ATOM 1662 C CA . ILE B 1 64 ? 4.598 11.18 1.635 1 98.88 64 ILE B CA 1
ATOM 1663 C C . ILE B 1 64 ? 6.066 10.766 1.548 1 98.88 64 ILE B C 1
ATOM 1665 O O . ILE B 1 64 ? 6.855 11.062 2.447 1 98.88 64 ILE B O 1
ATOM 1669 N N . CYS B 1 65 ? 6.418 10.094 0.588 1 98.62 65 CYS B N 1
ATOM 1670 C CA . CYS B 1 65 ? 7.812 9.852 0.229 1 98.62 65 CYS B CA 1
ATOM 1671 C C . CYS B 1 65 ? 7.996 9.875 -1.283 1 98.62 65 CYS B C 1
ATOM 1673 O O . CYS B 1 65 ? 7.215 10.5 -2 1 98.62 65 CYS B O 1
ATOM 1675 N N . GLY B 1 66 ? 9.094 9.414 -1.842 1 98 66 GLY B N 1
ATOM 1676 C CA . GLY B 1 66 ? 9.344 9.469 -3.275 1 98 66 GLY B CA 1
ATOM 1677 C C . GLY B 1 66 ? 8.281 8.75 -4.09 1 98 66 GLY B C 1
ATOM 1678 O O . GLY B 1 66 ? 7.684 9.328 -4.992 1 98 66 GLY B O 1
ATOM 1679 N N . SER B 1 67 ? 7.996 7.492 -3.729 1 98.38 67 SER B N 1
ATOM 1680 C CA . SER B 1 67 ? 7.027 6.688 -4.469 1 98.38 67 SER B CA 1
ATOM 1681 C C . SER B 1 67 ? 5.766 6.449 -3.646 1 98.38 67 SER B C 1
ATOM 1683 O O . SER B 1 67 ? 4.742 6.023 -4.184 1 98.38 67 SER B O 1
ATOM 1685 N N . GLY B 1 68 ? 5.805 6.648 -2.402 1 98.69 68 GLY B N 1
ATOM 1686 C CA . GLY B 1 68 ? 4.723 6.312 -1.491 1 98.69 68 GLY B CA 1
ATOM 1687 C C . GLY B 1 68 ? 4.766 4.871 -1.019 1 98.69 68 GLY B C 1
ATOM 1688 O O . GLY B 1 68 ? 4.086 4.512 -0.054 1 98.69 68 GLY B O 1
ATOM 1689 N N . LEU B 1 69 ? 5.574 4.039 -1.646 1 98.88 69 LEU B N 1
ATOM 1690 C CA . LEU B 1 69 ? 5.633 2.609 -1.362 1 98.88 69 LEU B CA 1
ATOM 1691 C C . LEU B 1 69 ? 6.133 2.355 0.056 1 98.88 69 LEU B C 1
ATOM 1693 O O . LEU B 1 69 ? 5.477 1.657 0.833 1 98.88 69 LEU B O 1
ATOM 1697 N N . GLY B 1 70 ? 7.312 2.963 0.376 1 98.75 70 GLY B N 1
ATOM 1698 C CA . GLY B 1 70 ? 7.898 2.75 1.691 1 98.75 70 GLY B CA 1
ATOM 1699 C C . GLY B 1 70 ? 6.988 3.189 2.824 1 98.75 70 GLY B C 1
ATOM 1700 O O . GLY B 1 70 ? 6.836 2.475 3.816 1 98.75 70 GLY B O 1
ATOM 1701 N N . MET B 1 71 ? 6.371 4.309 2.672 1 98.94 71 MET B N 1
ATOM 1702 C CA . MET B 1 71 ? 5.449 4.832 3.678 1 98.94 71 MET B CA 1
ATOM 1703 C C . MET B 1 71 ? 4.266 3.893 3.877 1 98.94 71 MET B C 1
ATOM 1705 O O . MET B 1 71 ? 3.871 3.617 5.012 1 98.94 71 MET B O 1
ATOM 1709 N N . SER B 1 72 ? 3.705 3.447 2.795 1 98.94 72 SER B N 1
ATOM 1710 C CA . SER B 1 72 ? 2.564 2.539 2.85 1 98.94 72 SER B CA 1
ATOM 1711 C C . SER B 1 72 ? 2.926 1.238 3.557 1 98.94 72 SER B C 1
ATOM 1713 O O . SER B 1 72 ? 2.18 0.768 4.418 1 98.94 72 SER B O 1
ATOM 1715 N N . MET B 1 73 ? 4.059 0.629 3.234 1 98.75 73 MET B N 1
ATOM 1716 C CA . MET B 1 73 ? 4.504 -0.607 3.869 1 98.75 73 MET B CA 1
ATOM 1717 C C . MET B 1 73 ? 4.719 -0.403 5.367 1 98.75 73 MET B C 1
ATOM 1719 O O . MET B 1 73 ? 4.238 -1.195 6.18 1 98.75 73 MET B O 1
ATOM 1723 N N . ALA B 1 74 ? 5.418 0.672 5.711 1 98.69 74 ALA B N 1
ATOM 1724 C CA . ALA B 1 74 ? 5.75 0.951 7.105 1 98.69 74 ALA B CA 1
ATOM 1725 C C . ALA B 1 74 ? 4.488 1.219 7.922 1 98.69 74 ALA B C 1
ATOM 1727 O O . ALA B 1 74 ? 4.32 0.665 9.016 1 98.69 74 ALA B O 1
ATOM 1728 N N . ALA B 1 75 ? 3.629 2.031 7.395 1 98.75 75 ALA B N 1
ATOM 1729 C CA . ALA B 1 75 ? 2.436 2.445 8.125 1 98.75 75 ALA B CA 1
ATOM 1730 C C . ALA B 1 75 ? 1.519 1.258 8.398 1 98.75 75 ALA B C 1
ATOM 1732 O O . ALA B 1 75 ? 0.928 1.156 9.477 1 98.75 75 ALA B O 1
ATOM 1733 N N . ASN B 1 76 ? 1.398 0.364 7.48 1 98.44 76 ASN B N 1
ATOM 1734 C CA . ASN B 1 76 ? 0.443 -0.73 7.621 1 98.44 76 ASN B CA 1
ATOM 1735 C C . ASN B 1 76 ? 0.959 -1.808 8.57 1 98.44 76 ASN B C 1
ATOM 1737 O O . ASN B 1 76 ? 0.25 -2.77 8.875 1 98.44 76 ASN B O 1
ATOM 1741 N N . LYS B 1 77 ? 2.148 -1.642 9.078 1 97.75 77 LYS B N 1
ATOM 1742 C CA . LYS B 1 77 ? 2.627 -2.531 10.133 1 97.75 77 LYS B CA 1
ATOM 1743 C C . LYS B 1 77 ? 1.929 -2.238 11.461 1 97.75 77 LYS B C 1
ATOM 1745 O O . LYS B 1 77 ? 1.925 -3.078 12.359 1 97.75 77 LYS B O 1
ATOM 1750 N N . PHE B 1 78 ? 1.382 -1.061 11.633 1 96.69 78 PHE B N 1
ATOM 1751 C CA . PHE B 1 78 ? 0.763 -0.646 12.883 1 96.69 78 PHE B CA 1
ATOM 1752 C C . PHE B 1 78 ? -0.665 -1.169 12.984 1 96.69 78 PHE B C 1
ATOM 1754 O O . PHE B 1 78 ? -1.48 -0.935 12.086 1 96.69 78 PHE B O 1
ATOM 1761 N N . ASP B 1 79 ? -0.935 -1.81 14.078 1 94.31 79 ASP B N 1
ATOM 1762 C CA . ASP B 1 79 ? -2.312 -2.207 14.352 1 94.31 79 ASP B CA 1
ATOM 1763 C C . ASP B 1 79 ? -3.234 -0.991 14.414 1 94.31 79 ASP B C 1
ATOM 1765 O O . ASP B 1 79 ? -2.885 0.027 15.016 1 94.31 79 ASP B O 1
ATOM 1769 N N . GLY B 1 80 ? -4.367 -1.11 13.781 1 95.06 80 GLY B N 1
ATOM 1770 C CA . GLY B 1 80 ? -5.34 -0.03 13.797 1 95.06 80 GLY B CA 1
ATOM 1771 C C . GLY B 1 80 ? -5.164 0.951 12.656 1 95.06 80 GLY B C 1
ATOM 1772 O O . GLY B 1 80 ? -6.02 1.813 12.438 1 95.06 80 GLY B O 1
ATOM 1773 N N . ILE B 1 81 ? -4.047 0.807 11.984 1 98.06 81 ILE B N 1
ATOM 1774 C CA . ILE B 1 81 ? -3.791 1.678 10.844 1 98.06 81 ILE B CA 1
ATOM 1775 C C . ILE B 1 81 ? -4.191 0.97 9.547 1 98.06 81 ILE B C 1
ATOM 1777 O O . ILE B 1 81 ? -3.92 -0.22 9.375 1 98.06 81 ILE B O 1
ATOM 1781 N N . ARG B 1 82 ? -4.859 1.589 8.711 1 98.75 82 ARG B N 1
ATOM 1782 C CA . ARG B 1 82 ? -5.129 1.241 7.32 1 98.75 82 ARG B CA 1
ATOM 1783 C C . ARG B 1 82 ? -4.648 2.34 6.379 1 98.75 82 ARG B C 1
ATOM 1785 O O . ARG B 1 82 ? -5.348 3.332 6.164 1 98.75 82 ARG B O 1
ATOM 1792 N N . ALA B 1 83 ? -3.465 2.137 5.844 1 98.94 83 ALA B N 1
ATOM 1793 C CA . ALA B 1 83 ? -2.793 3.146 5.027 1 98.94 83 ALA B CA 1
ATOM 1794 C C . ALA B 1 83 ? -2.916 2.818 3.541 1 98.94 83 ALA B C 1
ATOM 1796 O O . ALA B 1 83 ? -2.494 1.748 3.098 1 98.94 83 ALA B O 1
ATOM 1797 N N . ALA B 1 84 ? -3.473 3.727 2.785 1 98.94 84 ALA B N 1
ATOM 1798 C CA . ALA B 1 84 ? -3.725 3.521 1.361 1 98.94 84 ALA B CA 1
ATOM 1799 C C . ALA B 1 84 ? -2.74 4.32 0.511 1 98.94 84 ALA B C 1
ATOM 1801 O O . ALA B 1 84 ? -2.666 5.547 0.623 1 98.94 84 ALA B O 1
ATOM 1802 N N . LEU B 1 85 ? -1.987 3.633 -0.282 1 98.94 85 LEU B N 1
ATOM 1803 C CA . LEU B 1 85 ? -1.234 4.328 -1.321 1 98.94 85 LEU B CA 1
ATOM 1804 C C . LEU B 1 85 ? -2.143 4.711 -2.484 1 98.94 85 LEU B C 1
ATOM 1806 O O . LEU B 1 85 ? -2.645 3.844 -3.201 1 98.94 85 LEU B O 1
ATOM 1810 N N . CYS B 1 86 ? -2.373 6.004 -2.672 1 98.81 86 CYS B N 1
ATOM 1811 C CA . CYS B 1 86 ? -3.299 6.488 -3.689 1 98.81 86 CYS B CA 1
ATOM 1812 C C . CYS B 1 86 ? -2.547 7.137 -4.844 1 98.81 86 CYS B C 1
ATOM 1814 O O . CYS B 1 86 ? -1.709 8.016 -4.629 1 98.81 86 C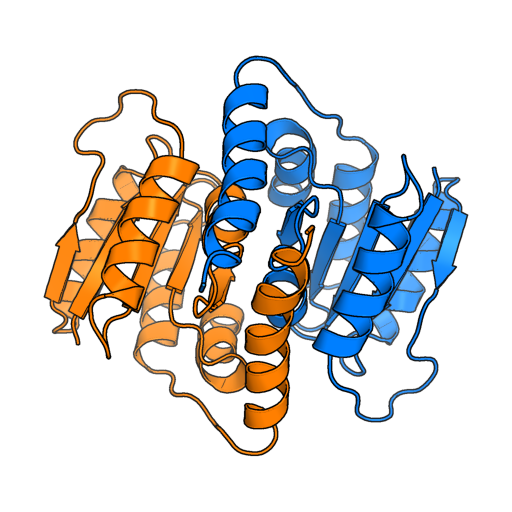YS B O 1
ATOM 1816 N N . HIS B 1 87 ? -2.936 6.688 -6.023 1 97.94 87 HIS B N 1
ATOM 1817 C CA . HIS B 1 87 ? -2.24 7.203 -7.199 1 97.94 87 HIS B CA 1
ATOM 1818 C C . HIS B 1 87 ? -3.213 7.867 -8.164 1 97.94 87 HIS B C 1
ATOM 1820 O O . HIS B 1 87 ? -2.799 8.414 -9.188 1 97.94 87 HIS B O 1
ATOM 1826 N N . ASN B 1 88 ? -4.449 7.82 -7.941 1 97.81 88 ASN B N 1
ATOM 1827 C CA . ASN B 1 88 ? -5.48 8.523 -8.695 1 97.81 88 ASN B CA 1
ATOM 1828 C C . ASN B 1 88 ? -6.734 8.75 -7.852 1 97.81 88 ASN B C 1
ATOM 1830 O O . ASN B 1 88 ? -6.793 8.336 -6.691 1 97.81 88 ASN B O 1
ATOM 1834 N N . GLU B 1 89 ? -7.734 9.422 -8.438 1 98.19 89 GLU B N 1
ATOM 1835 C CA . GLU B 1 89 ? -8.961 9.758 -7.715 1 98.19 89 GLU B CA 1
ATOM 1836 C C . GLU B 1 89 ? -9.727 8.5 -7.312 1 98.19 89 GLU B C 1
ATOM 1838 O O . GLU B 1 89 ? -10.32 8.445 -6.23 1 98.19 89 GLU B O 1
ATOM 1843 N N . TYR B 1 90 ? -9.734 7.586 -8.18 1 98.5 90 TYR B N 1
ATOM 1844 C CA . TYR B 1 90 ? -10.438 6.34 -7.918 1 98.5 90 TYR B CA 1
ATOM 1845 C C . TYR B 1 90 ? -9.883 5.648 -6.68 1 98.5 90 TYR B C 1
ATOM 1847 O O . TYR B 1 90 ? -10.641 5.242 -5.793 1 98.5 90 TYR B O 1
ATOM 1855 N N . SER B 1 91 ? -8.578 5.488 -6.645 1 98.44 91 SER B N 1
ATOM 1856 C CA . SER B 1 91 ? -7.957 4.828 -5.5 1 98.44 91 SER B CA 1
ATOM 1857 C C . SER B 1 91 ? -8.266 5.57 -4.203 1 98.44 91 SER B C 1
ATOM 1859 O O . SER B 1 91 ? -8.523 4.945 -3.172 1 98.44 91 SER B O 1
ATOM 1861 N N . ALA B 1 92 ? -8.227 6.887 -4.234 1 98.81 92 ALA B N 1
ATOM 1862 C CA . ALA B 1 92 ? -8.5 7.676 -3.035 1 98.81 92 ALA B CA 1
ATOM 1863 C C . ALA B 1 92 ? -9.938 7.473 -2.559 1 98.81 92 ALA B C 1
ATOM 1865 O O . ALA B 1 92 ? -10.172 7.273 -1.365 1 98.81 92 ALA B O 1
ATOM 1866 N N . ARG B 1 93 ? -10.852 7.523 -3.527 1 98.81 93 ARG B N 1
ATOM 1867 C CA . ARG B 1 93 ? -12.258 7.336 -3.205 1 98.81 93 ARG B CA 1
ATOM 1868 C C . ARG B 1 93 ? -12.508 5.949 -2.617 1 98.81 93 ARG B C 1
ATOM 1870 O O . ARG B 1 93 ? -13.18 5.816 -1.59 1 98.81 93 ARG B O 1
ATOM 1877 N N . MET B 1 94 ? -11.961 4.977 -3.189 1 98.69 94 MET B N 1
ATOM 1878 C CA . MET B 1 94 ? -12.195 3.604 -2.752 1 98.69 94 MET B CA 1
ATOM 1879 C C . MET B 1 94 ? -11.523 3.338 -1.408 1 98.69 94 MET B C 1
ATOM 1881 O O . MET B 1 94 ? -12.047 2.592 -0.582 1 98.69 94 MET B O 1
ATOM 1885 N N . ALA B 1 95 ? -10.352 3.914 -1.218 1 98.88 95 ALA B N 1
ATOM 1886 C CA . ALA B 1 95 ? -9.656 3.768 0.057 1 98.88 95 ALA B CA 1
ATOM 1887 C C . ALA B 1 95 ? -10.547 4.172 1.223 1 98.88 95 ALA B C 1
ATOM 1889 O O . ALA B 1 95 ? -10.586 3.498 2.254 1 98.88 95 ALA B O 1
ATOM 1890 N N . ARG B 1 96 ? -11.25 5.215 1.021 1 98.75 96 ARG B N 1
ATOM 1891 C CA . ARG B 1 96 ? -12.164 5.676 2.059 1 98.75 96 ARG B CA 1
ATOM 1892 C C . ARG B 1 96 ? -13.43 4.832 2.084 1 98.75 96 ARG B C 1
ATOM 1894 O O . ARG B 1 96 ? -13.789 4.262 3.119 1 98.75 96 ARG B O 1
ATOM 1901 N N . LYS B 1 97 ? -14.055 4.629 0.966 1 98.81 97 LYS B N 1
ATOM 1902 C CA . LYS B 1 97 ? -15.375 4.023 0.864 1 98.81 97 LYS B CA 1
ATOM 1903 C C . LYS B 1 97 ? -15.336 2.549 1.259 1 98.81 97 LYS B C 1
ATOM 1905 O O . LYS B 1 97 ? -16.25 2.055 1.928 1 98.81 97 LYS B O 1
ATOM 1910 N N . HIS B 1 98 ? -14.258 1.876 0.842 1 98.62 98 HIS B N 1
ATOM 1911 C CA . HIS B 1 98 ? -14.25 0.423 0.978 1 98.62 98 HIS B CA 1
ATOM 1912 C C . HIS B 1 98 ? -13.352 -0.017 2.129 1 98.62 98 HIS B C 1
ATOM 1914 O O . HIS B 1 98 ? -13.602 -1.049 2.758 1 98.62 98 HIS B O 1
ATOM 1920 N N . ASN B 1 99 ? -12.305 0.793 2.432 1 98.75 99 ASN B N 1
ATOM 1921 C CA . ASN B 1 99 ? -11.305 0.303 3.379 1 98.75 99 ASN B CA 1
ATOM 1922 C C . ASN B 1 99 ? -11.305 1.124 4.664 1 98.75 99 ASN B C 1
ATOM 1924 O O . ASN B 1 99 ? -10.555 0.823 5.598 1 98.75 99 ASN B O 1
ATOM 1928 N N . ASP B 1 100 ? -12.172 2.176 4.695 1 98.69 100 ASP B N 1
ATOM 1929 C CA . ASP B 1 100 ? 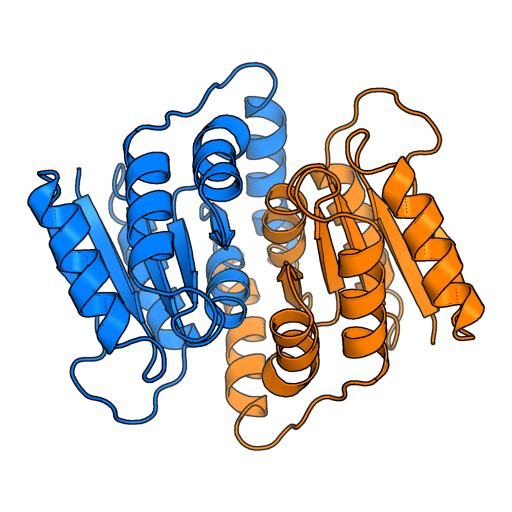-12.141 3.082 5.84 1 98.69 100 ASP B CA 1
ATOM 1930 C C . ASP B 1 100 ? -10.703 3.459 6.207 1 98.69 100 ASP B C 1
ATOM 1932 O O . ASP B 1 100 ? -10.336 3.451 7.383 1 98.69 100 ASP B O 1
ATOM 1936 N N . ALA B 1 101 ? -9.922 3.729 5.168 1 98.88 101 ALA B N 1
ATOM 1937 C CA . ALA B 1 101 ? -8.516 4.09 5.371 1 98.88 101 ALA B CA 1
ATOM 1938 C C . ALA B 1 101 ? -8.398 5.344 6.23 1 98.88 101 ALA B C 1
ATOM 1940 O O . ALA B 1 101 ? -9.094 6.336 5.996 1 98.88 101 ALA B O 1
ATOM 1941 N N . ASN B 1 102 ? -7.496 5.23 7.211 1 98.81 102 ASN B N 1
ATOM 1942 C CA . ASN B 1 102 ? -7.309 6.371 8.102 1 98.81 102 ASN B CA 1
ATOM 1943 C C . ASN B 1 102 ? -5.949 7.031 7.883 1 98.81 102 ASN B C 1
ATOM 1945 O O . ASN B 1 102 ? -5.625 8.023 8.539 1 98.81 102 ASN B O 1
ATOM 1949 N N . VAL B 1 103 ? -5.16 6.566 7.016 1 98.94 103 VAL B N 1
ATOM 1950 C CA . VAL B 1 103 ? -3.922 7.184 6.547 1 98.94 103 VAL B CA 1
ATOM 1951 C C . VAL B 1 103 ? -3.859 7.117 5.023 1 98.94 103 VAL B C 1
ATOM 1953 O O . VAL B 1 103 ? -4.195 6.094 4.422 1 98.94 103 VAL B O 1
ATOM 1956 N N . ILE B 1 104 ? -3.459 8.195 4.355 1 98.94 104 ILE B N 1
ATOM 1957 C CA . ILE B 1 104 ? -3.223 8.219 2.918 1 98.94 104 ILE B CA 1
ATOM 1958 C C . ILE B 1 104 ? -1.729 8.383 2.645 1 98.94 104 ILE B C 1
ATOM 1960 O O . ILE B 1 104 ? -1.042 9.141 3.33 1 98.94 104 ILE B O 1
ATOM 1964 N N . CYS B 1 105 ? -1.23 7.633 1.753 1 98.94 105 CYS B N 1
ATOM 1965 C CA . CYS B 1 105 ? 0.161 7.703 1.321 1 98.94 105 CYS B CA 1
ATOM 1966 C C . CYS B 1 105 ? 0.261 8.195 -0.118 1 98.94 105 CYS B C 1
ATOM 1968 O O . CYS B 1 105 ? -0.531 7.793 -0.972 1 98.94 105 CYS B O 1
ATOM 1970 N N . LEU B 1 106 ? 1.239 9.055 -0.401 1 98.88 106 LEU B N 1
ATOM 1971 C CA . LEU B 1 106 ? 1.449 9.68 -1.7 1 98.88 106 LEU B CA 1
ATOM 1972 C C . LEU B 1 106 ? 2.918 9.617 -2.102 1 98.88 106 LEU B C 1
ATOM 1974 O O . LEU B 1 106 ? 3.797 9.492 -1.245 1 98.88 106 LEU B O 1
ATOM 1978 N N . GLY B 1 107 ? 3.143 9.672 -3.395 1 98.56 107 GLY B N 1
ATOM 1979 C CA . GLY B 1 107 ? 4.492 9.703 -3.93 1 98.56 107 GLY B CA 1
ATOM 1980 C C . GLY B 1 107 ? 4.805 10.969 -4.695 1 98.56 107 GLY B C 1
ATOM 1981 O O . GLY B 1 107 ? 4.168 11.266 -5.711 1 98.56 107 GLY B O 1
ATOM 1982 N N . GLU B 1 108 ? 5.785 11.633 -4.262 1 98.38 108 GLU B N 1
ATOM 1983 C CA . GLU B 1 108 ? 6.145 12.898 -4.883 1 98.38 108 GLU B CA 1
ATOM 1984 C C . GLU B 1 108 ? 6.738 12.688 -6.27 1 98.38 108 GLU B C 1
ATOM 1986 O O . GLU B 1 108 ? 6.535 13.508 -7.172 1 98.38 108 GLU B O 1
ATOM 1991 N N . ARG B 1 109 ? 7.434 11.594 -6.484 1 98 109 ARG B N 1
ATOM 1992 C CA . ARG B 1 109 ? 8.117 11.359 -7.75 1 98 109 ARG B CA 1
ATOM 1993 C C . ARG B 1 109 ? 7.168 10.781 -8.789 1 98 109 ARG B C 1
ATOM 1995 O O . ARG B 1 109 ? 7.492 10.742 -9.977 1 98 109 ARG B O 1
ATOM 2002 N N . VAL B 1 110 ? 5.98 10.344 -8.391 1 97.88 110 VAL B N 1
ATOM 2003 C CA . VAL B 1 110 ? 5.152 9.586 -9.328 1 97.88 110 VAL B CA 1
ATOM 2004 C C . VAL B 1 110 ? 3.863 10.359 -9.609 1 97.88 110 VAL B C 1
ATOM 2006 O O . VAL B 1 110 ? 3.156 10.062 -10.578 1 97.88 110 VAL B O 1
ATOM 2009 N N . SER B 1 111 ? 3.508 11.297 -8.781 1 97.75 111 SER B N 1
ATOM 2010 C CA . SER B 1 111 ? 2.289 12.07 -8.969 1 97.75 111 SER B CA 1
ATOM 2011 C C . SER B 1 111 ? 2.58 13.57 -8.945 1 97.75 111 SER B C 1
ATOM 2013 O O . SER B 1 111 ? 3.102 14.094 -7.965 1 97.75 111 SER B O 1
ATOM 2015 N N . GLY B 1 112 ? 2.186 14.258 -10.055 1 97.31 112 GLY B N 1
ATOM 2016 C CA . GLY B 1 112 ? 2.295 15.703 -10.07 1 97.31 112 GLY B CA 1
ATOM 2017 C C . GLY B 1 112 ? 1.218 16.391 -9.258 1 97.31 112 GLY B C 1
ATOM 2018 O O . GLY B 1 112 ? 0.3 15.742 -8.75 1 97.31 112 GLY B O 1
ATOM 2019 N N . GLU B 1 113 ? 1.3 17.719 -9.133 1 98 113 GLU B N 1
ATOM 2020 C CA . GLU B 1 113 ? 0.425 18.516 -8.266 1 98 113 GLU B CA 1
ATOM 2021 C C . GLU B 1 113 ? -1.032 18.391 -8.703 1 98 113 GLU B C 1
ATOM 2023 O O . GLU B 1 113 ? -1.936 18.359 -7.863 1 98 113 GLU B O 1
ATOM 2028 N N . GLY B 1 114 ? -1.228 18.359 -10.047 1 98.44 114 GLY B N 1
ATOM 2029 C CA . GLY B 1 114 ? -2.594 18.219 -10.523 1 98.44 114 GLY B CA 1
ATOM 2030 C C . GLY B 1 114 ? -3.252 16.938 -10.078 1 98.44 114 GLY B C 1
ATOM 2031 O O . GLY B 1 114 ? -4.402 16.938 -9.633 1 98.44 114 GLY B O 1
ATOM 2032 N N . MET B 1 115 ? -2.529 15.844 -10.164 1 98.56 115 MET B N 1
ATOM 2033 C CA . MET B 1 115 ? -3.049 14.555 -9.734 1 98.56 115 MET B CA 1
ATOM 2034 C C . MET B 1 115 ? -3.219 14.516 -8.219 1 98.56 115 MET B C 1
ATOM 2036 O O . MET B 1 115 ? -4.227 14.016 -7.711 1 98.56 115 MET B O 1
ATOM 2040 N N . ILE B 1 116 ? -2.254 15.086 -7.52 1 98.62 116 ILE B N 1
ATOM 2041 C CA . ILE B 1 116 ? -2.312 15.109 -6.062 1 98.62 116 ILE B CA 1
ATOM 2042 C C . ILE B 1 116 ? -3.547 15.883 -5.609 1 98.62 116 ILE B C 1
ATOM 2044 O O . ILE B 1 116 ? -4.262 15.453 -4.703 1 98.62 116 ILE B O 1
ATOM 2048 N N . GLU B 1 117 ? -3.799 16.984 -6.25 1 98.69 117 GLU B N 1
ATOM 2049 C CA . GLU B 1 117 ? -4.988 17.766 -5.91 1 98.69 117 GLU B CA 1
ATOM 2050 C C . GLU B 1 117 ? -6.262 16.953 -6.129 1 98.69 117 GLU B C 1
ATOM 2052 O O . GLU B 1 117 ? -7.168 16.969 -5.293 1 98.69 117 GLU B O 1
ATOM 2057 N N . ALA B 1 118 ? -6.332 16.281 -7.25 1 98.75 118 ALA B N 1
ATOM 2058 C CA . ALA B 1 118 ? -7.492 15.438 -7.555 1 98.75 118 ALA B CA 1
ATOM 2059 C C . ALA B 1 118 ? -7.656 14.328 -6.523 1 98.75 118 ALA B C 1
ATOM 2061 O O . ALA B 1 118 ? -8.773 14.031 -6.098 1 98.75 118 ALA B O 1
ATOM 2062 N N . ILE B 1 119 ? -6.57 13.719 -6.121 1 98.75 119 ILE B N 1
ATOM 2063 C CA . ILE B 1 119 ? -6.57 12.656 -5.121 1 98.75 119 ILE B CA 1
ATOM 2064 C C . ILE B 1 119 ? -7.102 13.195 -3.795 1 98.75 119 ILE B C 1
ATOM 2066 O O . ILE B 1 119 ? -7.984 12.594 -3.18 1 98.75 119 ILE B O 1
ATOM 2070 N N . ILE B 1 120 ? -6.586 14.336 -3.393 1 98.62 120 ILE B N 1
ATOM 2071 C CA . ILE B 1 120 ? -6.949 14.922 -2.105 1 98.62 120 ILE B CA 1
ATOM 2072 C C . ILE B 1 120 ? -8.43 15.297 -2.107 1 98.62 120 ILE B C 1
ATOM 2074 O O . ILE B 1 120 ? -9.133 15.078 -1.122 1 98.62 120 ILE B O 1
ATOM 2078 N N . LYS B 1 121 ? -8.891 15.867 -3.186 1 98.56 121 LYS B N 1
ATOM 2079 C CA . LYS B 1 121 ? -10.305 16.203 -3.311 1 98.56 121 LYS B CA 1
ATOM 2080 C C . LYS B 1 121 ? -11.18 14.977 -3.158 1 98.56 121 LYS B C 1
ATOM 2082 O O . LYS B 1 121 ? -12.18 15 -2.432 1 98.56 121 LYS B O 1
ATOM 2087 N N . ALA B 1 122 ? -10.844 13.922 -3.816 1 98.88 122 ALA B N 1
ATOM 2088 C CA . ALA B 1 122 ? -11.602 12.68 -3.762 1 98.88 122 ALA B CA 1
ATOM 2089 C C . ALA B 1 122 ? -11.57 12.078 -2.359 1 98.88 122 ALA B C 1
ATOM 2091 O O . ALA B 1 122 ? -12.594 11.602 -1.856 1 98.88 122 ALA B O 1
ATOM 2092 N N . TRP B 1 123 ? -10.414 12.055 -1.765 1 98.62 123 TRP B N 1
ATOM 2093 C CA . TRP B 1 123 ? -10.227 11.555 -0.405 1 98.62 123 TRP B CA 1
ATOM 2094 C C . TRP B 1 123 ? -11.102 12.32 0.579 1 98.62 123 TRP B C 1
ATOM 2096 O O . TRP B 1 123 ? -11.812 11.727 1.389 1 98.62 123 TRP B O 1
ATOM 2106 N N . ASP B 1 124 ? -11.039 13.602 0.469 1 98 124 ASP B N 1
ATOM 2107 C CA . ASP B 1 124 ? -11.734 14.484 1.396 1 98 124 ASP B CA 1
ATOM 2108 C C . ASP B 1 124 ? -13.25 14.328 1.28 1 98 124 ASP B C 1
ATOM 2110 O O . ASP B 1 124 ? -13.969 14.461 2.271 1 98 124 ASP B O 1
ATOM 2114 N N . LYS B 1 125 ? -13.75 14.047 0.15 1 97.75 125 LYS B N 1
ATOM 2115 C CA . LYS B 1 125 ? -15.18 14.008 -0.114 1 97.75 125 LYS B CA 1
ATOM 2116 C C . LYS B 1 125 ? -15.758 12.633 0.23 1 97.75 125 LYS B C 1
ATOM 2118 O O . LYS B 1 125 ? -16.969 12.5 0.44 1 97.75 125 LYS B O 1
ATOM 2123 N N . ALA B 1 126 ? -14.961 11.656 0.275 1 98.56 126 ALA B N 1
ATOM 2124 C CA . ALA B 1 126 ? -15.445 10.289 0.405 1 98.56 126 ALA B CA 1
ATOM 2125 C C . ALA B 1 126 ? -15.711 9.938 1.866 1 98.56 126 ALA B C 1
ATOM 2127 O O . ALA B 1 126 ? -15.102 10.508 2.771 1 98.56 126 ALA B O 1
ATOM 2128 N N . GLU B 1 127 ? -16.625 8.969 2.039 1 98.25 127 GLU B N 1
ATOM 2129 C CA . GLU B 1 127 ? -16.969 8.422 3.348 1 98.25 127 GLU B CA 1
ATOM 2130 C C . GLU B 1 127 ? -17.062 6.898 3.299 1 98.25 127 GLU B C 1
ATOM 2132 O O . GLU B 1 127 ? -17.438 6.328 2.27 1 98.25 127 GLU B O 1
ATOM 2137 N N . PHE B 1 128 ? -16.828 6.344 4.449 1 98.69 128 PHE B N 1
ATOM 2138 C CA . PHE B 1 128 ? -16.891 4.891 4.535 1 98.69 128 PHE B CA 1
ATOM 2139 C C . PHE B 1 128 ? -18.312 4.402 4.281 1 98.69 128 PHE B C 1
ATOM 2141 O O . PHE B 1 128 ? -19.266 4.867 4.918 1 98.69 128 PHE B O 1
ATOM 2148 N N . GLU B 1 129 ? -18.406 3.461 3.404 1 98.25 129 GLU B N 1
ATOM 2149 C CA . GLU B 1 129 ? -19.719 2.975 2.986 1 98.25 129 GLU B CA 1
ATOM 2150 C C . GLU B 1 129 ? -20.312 2.031 4.027 1 98.25 129 GLU B C 1
ATOM 2152 O O . GLU B 1 129 ? -21.531 1.95 4.172 1 98.25 129 GLU B O 1
ATOM 2157 N N . GLY B 1 130 ? -19.5 1.341 4.805 1 97.44 130 GLY B N 1
ATOM 2158 C CA . GLY B 1 130 ? -19.969 0.345 5.754 1 97.44 130 GLY B CA 1
ATOM 2159 C C . GLY B 1 130 ? -20.516 -0.9 5.09 1 97.44 130 GLY B C 1
ATOM 2160 O O . GLY B 1 130 ? -19.922 -1.425 4.148 1 97.44 130 GLY B O 1
ATOM 2161 N N . GLY B 1 131 ? -21.594 -1.538 5.676 1 96.19 131 GLY B N 1
ATOM 2162 C CA . GLY B 1 131 ? -22.234 -2.705 5.086 1 96.19 131 GLY B CA 1
ATOM 2163 C C . GLY B 1 131 ? -21.281 -3.881 4.922 1 96.19 131 GLY B C 1
ATOM 2164 O O . GLY B 1 131 ? -20.625 -4.289 5.875 1 96.19 131 GLY B O 1
ATOM 2165 N N . ARG B 1 132 ? -21.203 -4.359 3.703 1 92.75 132 ARG B N 1
ATOM 2166 C CA . ARG B 1 132 ? -20.391 -5.539 3.402 1 92.75 132 ARG B CA 1
ATOM 2167 C C . ARG B 1 132 ? -18.922 -5.27 3.641 1 92.75 132 ARG B C 1
ATOM 2169 O O . ARG B 1 132 ? -18.125 -6.203 3.779 1 92.75 132 ARG B O 1
ATOM 2176 N N . HIS B 1 133 ? -18.484 -4.012 3.643 1 97.44 133 HIS B N 1
ATOM 2177 C CA . HIS B 1 133 ? -17.078 -3.664 3.779 1 97.44 133 HIS B CA 1
ATOM 2178 C C . HIS B 1 133 ? -16.641 -3.697 5.238 1 97.44 133 HIS B C 1
ATOM 2180 O O . HIS B 1 133 ? -15.438 -3.777 5.535 1 97.44 133 HIS B O 1
ATOM 2186 N N . GLU B 1 134 ? -17.562 -3.672 6.203 1 97.69 134 GLU B N 1
ATOM 2187 C CA . GLU B 1 134 ? -17.234 -3.707 7.625 1 97.69 134 GLU B CA 1
ATOM 2188 C C . GLU B 1 134 ? -16.516 -5 7.992 1 97.69 134 GLU B C 1
ATOM 2190 O O . GLU B 1 134 ? -15.555 -4.98 8.758 1 97.69 134 GLU B O 1
ATOM 2195 N N . GLY B 1 135 ? -17.016 -6.086 7.461 1 97.5 135 GLY B N 1
ATOM 2196 C CA . GLY B 1 135 ? -16.391 -7.367 7.73 1 97.5 135 GLY B CA 1
ATOM 2197 C C . GLY B 1 135 ? -14.953 -7.438 7.238 1 97.5 135 GLY B C 1
ATOM 2198 O O . GLY B 1 135 ? -14.078 -7.977 7.922 1 97.5 135 GLY B O 1
ATOM 2199 N N . ARG B 1 136 ? -14.688 -6.941 6.082 1 97.81 136 ARG B N 1
ATOM 2200 C CA . ARG B 1 136 ? -13.344 -6.953 5.508 1 97.81 136 ARG B CA 1
ATOM 2201 C C . ARG B 1 136 ? -12.391 -6.078 6.316 1 97.81 136 ARG B C 1
ATOM 2203 O O . ARG B 1 136 ? -11.258 -6.477 6.594 1 97.81 136 ARG B O 1
ATOM 2210 N N . VAL B 1 137 ? -12.867 -4.906 6.723 1 97.94 137 VAL B N 1
ATOM 2211 C CA . VAL B 1 137 ? -12.07 -3.998 7.543 1 97.94 137 VAL B CA 1
ATOM 2212 C C . VAL B 1 137 ? -11.734 -4.66 8.875 1 97.94 137 VAL B C 1
ATOM 2214 O O . VAL B 1 137 ? -10.602 -4.578 9.352 1 97.94 137 VAL B O 1
ATOM 2217 N N . ALA B 1 138 ? -12.719 -5.367 9.461 1 97.56 138 ALA B N 1
ATOM 2218 C CA . ALA B 1 138 ? -12.484 -6.086 10.711 1 97.56 138 ALA B CA 1
ATOM 2219 C C . ALA B 1 138 ? -11.414 -7.16 10.539 1 97.56 138 ALA B C 1
ATOM 2221 O O . ALA B 1 138 ? -10.594 -7.379 11.43 1 97.56 138 ALA B O 1
ATOM 2222 N N . LYS B 1 139 ? -11.391 -7.824 9.453 1 97.5 139 LYS B N 1
ATOM 2223 C CA . LYS B 1 139 ? -10.398 -8.859 9.18 1 97.5 139 LYS B CA 1
ATOM 2224 C C . LYS B 1 139 ? -9 -8.266 9.047 1 97.5 139 LYS B C 1
ATOM 2226 O O . LYS B 1 139 ? -8.031 -8.828 9.555 1 97.5 139 LYS B O 1
ATOM 2231 N N . ILE B 1 140 ? -8.891 -7.102 8.312 1 97.44 140 ILE B N 1
ATOM 2232 C CA . ILE B 1 140 ? -7.605 -6.426 8.219 1 97.44 140 ILE B CA 1
ATOM 2233 C C . ILE B 1 140 ? -7.078 -6.121 9.617 1 97.44 140 ILE B C 1
ATOM 2235 O O . ILE B 1 140 ? -5.922 -6.41 9.93 1 97.44 140 ILE B O 1
ATOM 2239 N N . ASN B 1 141 ? -7.918 -5.562 10.453 1 94.81 141 ASN B N 1
ATOM 2240 C CA . ASN B 1 141 ? -7.531 -5.168 11.797 1 94.81 141 ASN B CA 1
ATOM 2241 C C . ASN B 1 141 ? -7.117 -6.371 12.641 1 94.81 141 ASN B C 1
ATOM 2243 O O . ASN B 1 141 ? -6.246 -6.262 13.508 1 94.81 141 ASN B O 1
ATOM 2247 N N . ALA B 1 142 ? -7.633 -7.527 12.352 1 93.88 142 ALA B N 1
ATOM 2248 C CA . ALA B 1 142 ? -7.355 -8.742 13.117 1 93.88 142 ALA B CA 1
ATOM 2249 C C . ALA B 1 142 ? -6.012 -9.352 12.711 1 93.88 142 ALA B C 1
ATOM 2251 O O . ALA B 1 142 ? -5.387 -10.07 13.492 1 93.88 142 ALA B O 1
ATOM 2252 N N . LEU B 1 143 ? -5.531 -9.148 11.523 1 91.5 143 LEU B N 1
ATOM 2253 C CA . LEU B 1 143 ? -4.262 -9.68 11.039 1 91.5 143 LEU B CA 1
ATOM 2254 C C . LEU B 1 143 ? -3.09 -9.086 11.812 1 91.5 143 LEU B C 1
ATOM 2256 O O . LEU B 1 143 ? -2.061 -9.734 11.992 1 91.5 143 LEU B O 1
ATOM 2260 N N . GLY B 1 144 ? -3.057 -7.891 12.078 1 71.81 144 GLY B N 1
ATOM 2261 C CA . GLY B 1 144 ? -2.016 -7.211 12.836 1 71.81 144 GLY B CA 1
ATOM 2262 C C . GLY B 1 144 ? -1.789 -7.801 14.211 1 71.81 144 GLY B C 1
ATOM 2263 O O . GLY B 1 144 ? -0.676 -7.75 14.742 1 71.81 144 GLY B O 1
ATOM 2264 N N . LYS B 1 145 ? -2.758 -8.266 14.734 1 65.19 145 LYS B N 1
ATOM 2265 C CA . LYS B 1 145 ? -2.688 -8.812 16.094 1 65.19 145 LYS B CA 1
ATOM 2266 C C . LYS B 1 145 ? -2.049 -10.195 16.094 1 65.19 145 LYS B C 1
ATOM 2268 O O . LYS B 1 145 ? -1.525 -10.648 17.109 1 65.19 145 LYS B O 1
ATOM 2273 N N . MET B 1 146 ? -2.168 -10.977 15.062 1 49.41 146 MET B N 1
ATOM 2274 C CA . MET B 1 146 ? -1.649 -12.344 14.992 1 49.41 146 MET B CA 1
ATOM 2275 C C . MET B 1 146 ? -0.126 -12.344 14.93 1 49.41 146 MET B C 1
ATOM 2277 O O . MET B 1 146 ? 0.514 -13.328 15.305 1 49.41 146 MET B O 1
ATOM 2281 N N . GLY B 1 147 ? 0.591 -11.477 14.305 1 45.75 147 GLY B N 1
ATOM 2282 C CA . GLY B 1 147 ? 2.041 -11.484 14.188 1 45.75 147 GLY B CA 1
ATOM 2283 C C . GLY B 1 147 ? 2.752 -11.344 15.516 1 45.75 147 GLY B C 1
ATOM 2284 O O . GLY B 1 147 ? 3.979 -11.445 15.586 1 45.75 147 GLY B O 1
ATOM 2285 N N . SER B 1 148 ? 2.213 -10.68 16.453 1 38.59 148 SER B N 1
ATOM 2286 C CA . SER B 1 148 ? 2.893 -10.477 17.734 1 38.59 148 SER B CA 1
ATOM 2287 C C . SER B 1 148 ? 3 -11.781 18.516 1 38.59 148 SER B C 1
ATOM 2289 O O . SER B 1 148 ? 3.498 -11.797 19.641 1 38.59 148 SER B O 1
ATOM 2291 N N . CYS B 1 149 ? 2.35 -12.773 18.219 1 31.84 149 CYS B N 1
ATOM 2292 C CA . CYS B 1 149 ? 2.42 -13.891 19.141 1 31.84 149 CYS B CA 1
ATOM 2293 C C . CYS B 1 149 ? 3.762 -14.609 19.047 1 31.84 149 CYS B C 1
ATOM 2295 O O . CYS B 1 149 ? 3.83 -15.836 19.141 1 31.84 149 CYS B O 1
ATOM 2297 N N . ARG B 1 150 ? 4.75 -14.242 18.438 1 27.36 150 ARG B N 1
ATOM 2298 C CA . ARG B 1 150 ? 5.895 -15.094 18.75 1 27.36 150 ARG B CA 1
ATOM 2299 C C . ARG B 1 150 ? 6.289 -14.969 20.219 1 27.36 150 ARG B C 1
ATOM 2301 O O . ARG B 1 150 ? 6.57 -13.867 20.703 1 27.36 150 ARG B O 1
ATOM 2308 N N . ALA B 1 151 ? 5.648 -15.859 21.094 1 22.89 151 ALA B N 1
ATOM 2309 C CA . ALA B 1 151 ? 6.102 -16.203 22.438 1 22.89 151 ALA B CA 1
ATOM 2310 C C . ALA B 1 151 ? 7.551 -16.688 22.406 1 22.89 151 ALA B C 1
ATOM 2312 O O . ALA B 1 151 ? 7.945 -17.453 21.531 1 22.89 151 ALA B O 1
#

Sequence (302 aa):
MKYFIGADHAGIEIKAFVKDLFEQRGHQVEDLGPFNKDRVDYPDYASKVCKKVLENEGTMGILICGSGLGMSMAANKFDGIRAALCHNEYSARMARKHNDANVICLGERVSGEGMIEAIIKAWDKAEFEGGRHEGRVAKINALGKMGSCRAMKYFIGADHAGIEIKAFVKDLFEQRGHQVEDLGPFNKDRVDYPDYASKVCKKVLENEGTMGILICGSGLGMSMAANKFDGIRAALCHNEYSARMARKHNDANVICLGERVSGEGMIEAIIKAWDKAEFEGGRHEGRVAKINALGKMGSCRA

Organism: Aliarcobacter butzleri (strain RM4018) (NCBI:txid367737)

Foldseek 3Di:
DEEEEEEFLQFQVVSVVLCVLCVVVPYHYDYPDDPHNDGDDQLVRLVVRLVVPVVDDPYAYEYEYAAQVRSQVSNLLDQPADEFEDQALVSLQCCAAQQVGRYYTYHPNRHDPVRSSSSSVSNVPHHHNDDPSVVVNVVSNVVSVVVPPPD/DEEEEEEFLQFQVVSVVLCVLCVVVPYHYDYPDDPHNDGDDQLVRLVVRLVVPVVDDPYAYEYEYAAQVRSQVSNLLDQPADEFEDQALVSLQCCAAQQVGRYYTYHPNRHDSVRSSSSSVSNVPHHHNDDPSVVVNVVSNVVSVVVPPPD

InterPro domains:
  IPR003500 Sugar-phosphate isomerase, RpiB/LacA/LacB family [PF02502] (4-140)
  IPR003500 Sugar-phosphate isomerase, RpiB/LacA/LacB family [PIRSF005384] (1-143)
  IPR003500 Sugar-phosphate isomerase, RpiB/LacA/LacB family [PTHR30345] (2-130)
  IPR003500 Sugar-phosphate isomerase, RpiB/LacA/LacB family [TIGR00689] (4-143)
  IPR004785 Ribose 5-phosphate isomerase B [TIGR01120] (3-142)
  IPR036569 Sugar-phosphate isomerase, RpiB/LacA/LacB superfamily [G3DSA:3.40.1400.10] (1-149)
  IPR036569 Sugar-phosphate isomerase, RpiB/LacA/LacB superfamily [SSF89623] (1-143)

Radius of gyration: 17.56 Å; Cα contacts (8 Å, |Δi|>4): 694; chains: 2; bounding box: 46×47×48 Å

Solvent-accessible surface area (backbone atoms only — not comparable to full-atom values): 14641 Å² total; per-residue (Å²): 96,46,33,30,32,23,20,19,39,60,6,46,71,51,46,55,54,50,49,51,54,45,42,74,71,66,31,47,69,48,77,74,30,68,92,60,74,58,88,60,59,42,47,61,31,28,49,53,29,51,52,51,28,71,75,35,84,87,36,28,29,37,34,27,19,38,69,8,49,67,37,24,31,32,33,12,16,38,61,84,48,35,28,30,63,39,87,38,42,65,49,21,28,43,31,22,29,52,51,57,38,45,26,44,16,31,19,46,75,76,43,55,71,71,52,49,50,46,19,52,54,31,40,70,72,40,54,62,66,47,75,85,33,46,60,50,42,52,47,39,51,52,44,22,57,61,51,25,66,74,126,95,46,34,29,32,23,20,19,40,61,7,47,70,51,45,56,55,50,51,49,54,45,41,74,72,66,30,46,70,48,77,74,29,67,93,61,76,60,87,60,58,42,47,63,30,28,48,54,29,50,51,52,29,73,75,35,82,87,38,29,30,39,36,25,19,39,68,10,48,67,38,23,31,33,33,11,15,38,60,84,47,34,30,30,64,40,87,39,41,65,49,21,27,43,31,22,29,52,49,58,39,46,25,44,15,32,20,46,75,76,41,56,70,71,51,47,52,46,21,50,52,30,39,71,71,41,56,61,67,47,74,83,32,44,61,49,42,51,46,38,50,50,44,21,56,61,52,24,62,77,125

Nearest PDB structures (foldseek):
  3he8-assembly1_A  TM=9.741E-01  e=1.621E-20  Acetivibrio thermocellus ATCC 27405
  1o1x-assembly1_A  TM=9.667E-01  e=2.468E-19  Thermotoga maritima
  2vvr-assembly1_A  TM=9.750E-01  e=1.096E-18  Escherichia coli K-12
  1nn4-assembly1_A  TM=9.728E-01  e=3.521E-18  Escherichia coli
  4lfk-assembly1_B  TM=9.667E-01  e=9.608E-17  Lacticaseibacillus rhamnosus Lc 705

Secondary structure (DSSP, 8-state):
-EEEEEE-GGGHHHHHHHHHHHHHTT-EEEE----SSS---HHHHHHHHHHHHHHSTT-EEEEEESSSHHHHHHHTTSTT--EEE--SHHHHHHHHHHH--SEEEEETTT--HHHHHHHHHHHHH-----THHHHHHHHHHHHHHHTT---/-EEEEEE-GGGHHHHHHHHHHHHHTT-EEEE----SSS---HHHHHHHHHHHHHHSTT-EEEEEESSSHHHHHHHTTSTT--EEE--SHHHHHHHHHHH--SEEEEETTT--HHHHHHHHHHHHH-----THHHHHHHHHHHHHHHTT---